Protein AF-0000000083565687 (afdb_homodimer)

Secondary structure (DSSP, 8-state):
---THHHHHHHHHHHHHHHHHHHT-HHHHHHHHHTTTS-B-HHHHHHHSSS-HHHHHHHHHHHHHTTSEEEEEEE-TTS-EEEEEEES-SEEEEEEETTEEEEEEE----/---THHHHHHHHHHHHHHHHHHHT-HHHHHHHHHTTTS-B-HHHHHHHSSS-HHHHHHHHHHHHHTTSEEEEEEE-TTS-EEEEEEES-SEEEEEEETTEEEEEEE----

Organism: NCBI:txid148449

Nearest PDB structures (foldseek):
  7p6f-assembly2_CCC-2  TM=8.694E-01  e=5.737E-04  Streptomyces griseus
  7p6f-assembly1_BBB  TM=8.677E-01  e=8.360E-04  Streptomyces griseus
  2p4w-assembly1_A  TM=7.314E-01  e=3.472E-04  Pyrococcus furiosus
  2oqg-assembly1_B  TM=8.979E-01  e=3.326E-03  Rhodococcus jostii RHA1
  3f6o-assembly1_A  TM=8.071E-01  e=4.275E-03  Rhodococcus jostii RHA1

Foldseek 3Di:
DPDCVVVVVVVQQVLQVLVVVLVVDPLSVQLLVVQAVHWDDLVRSCVRDPDDSVVSVVSVVSCVVSQQKDKDWDADPVRDIDIIMHGPADDWDWDQDPVGIGIDGDHPDD/DPDCVVVVVVVQQVLQVLVVVLVVDPLSVQLQVVQAVHWDDLVRSCVRDPDDSVVSVVSVVSCVVSQQKDKDWDADPVRDIDIIMHGPADDWDWDQDPVGIGIDGHHPPD

InterPro domains:
  IPR011991 ArsR-like helix-turn-helix domain [cd00090] (20-69)
  IPR036388 Winged helix-like DNA-binding domain superfamily [G3DSA:1.10.10.10] (11-95)
  IPR036390 Winged helix DNA-binding domain superfamily [SSF46785] (14-90)

Structure (mmCIF, N/CA/C/O backbone):
data_AF-0000000083565687-model_v1
#
loop_
_entity.id
_entity.type
_entity.pdbx_description
1 polymer 'Helix-turn-helix domain-containing protein'
#
loop_
_atom_site.group_PDB
_atom_site.id
_atom_site.type_symbol
_atom_site.label_atom_id
_atom_site.label_alt_id
_atom_site.label_comp_id
_atom_site.label_asym_id
_atom_site.label_entity_id
_atom_site.label_seq_id
_atom_site.pdbx_PDB_ins_code
_atom_site.Cartn_x
_atom_site.Cartn_y
_atom_site.Cartn_z
_atom_site.occupancy
_atom_site.B_iso_or_equiv
_atom_site.auth_seq_id
_atom_site.auth_comp_id
_atom_site.auth_asym_id
_atom_site.auth_atom_id
_atom_site.pdbx_PDB_model_num
ATOM 1 N N . MET A 1 1 ? 15.352 10.641 -33.594 1 31.44 1 MET A N 1
ATOM 2 C CA . MET A 1 1 ? 14.32 10.938 -32.625 1 31.44 1 MET A CA 1
ATOM 3 C C . MET A 1 1 ? 14.023 9.719 -31.75 1 31.44 1 MET A C 1
ATOM 5 O O . MET A 1 1 ? 13.047 9.008 -31.984 1 31.44 1 MET A O 1
ATOM 9 N N . SER A 1 2 ? 14.805 8.781 -31.422 1 44.94 2 SER A N 1
ATOM 10 C CA . SER A 1 2 ? 14.836 7.473 -30.781 1 44.94 2 SER A CA 1
ATOM 11 C C . SER A 1 2 ? 14.203 7.52 -29.391 1 44.94 2 SER A C 1
ATOM 13 O O . SER A 1 2 ? 14.789 8.062 -28.469 1 44.94 2 SER A O 1
ATOM 15 N N . THR A 1 3 ? 12.828 7.527 -29.031 1 43.22 3 THR A N 1
ATOM 16 C CA . THR A 1 3 ? 11.781 8.078 -28.188 1 43.22 3 THR A CA 1
ATOM 17 C C . THR A 1 3 ? 11.891 7.543 -26.766 1 43.22 3 THR A C 1
ATOM 19 O O . THR A 1 3 ? 12.273 6.387 -26.562 1 43.22 3 THR A O 1
ATOM 22 N N . GLN A 1 4 ? 11.492 8.391 -25.531 1 47.03 4 GLN A N 1
ATOM 23 C CA . GLN A 1 4 ? 11.234 8.648 -24.125 1 47.03 4 GLN A CA 1
ATOM 24 C C . GLN A 1 4 ? 10.281 7.605 -23.531 1 47.03 4 GLN A C 1
ATOM 26 O O . GLN A 1 4 ? 9.961 7.645 -22.344 1 47.03 4 GLN A O 1
ATOM 31 N N . ALA A 1 5 ? 9.695 6.688 -24.328 1 49.19 5 ALA A N 1
ATOM 32 C CA . ALA A 1 5 ? 8.688 5.742 -23.844 1 49.19 5 ALA A CA 1
ATOM 33 C C . ALA A 1 5 ? 9.281 4.781 -22.812 1 49.19 5 ALA A C 1
ATOM 35 O O . ALA A 1 5 ? 8.633 4.457 -21.812 1 49.19 5 ALA A O 1
ATOM 36 N N . SER A 1 6 ? 10.43 4.227 -23.172 1 51.59 6 SER A N 1
ATOM 37 C CA . SER A 1 6 ? 10.977 3.219 -22.266 1 51.59 6 SER A CA 1
ATOM 38 C C . SER A 1 6 ? 11.211 3.789 -20.875 1 51.59 6 SER A C 1
ATOM 40 O O . SER A 1 6 ? 11.039 3.088 -19.875 1 51.59 6 SER A O 1
ATOM 42 N N . ASN A 1 7 ? 11.648 5.105 -20.844 1 49.69 7 ASN A N 1
ATOM 43 C CA . ASN A 1 7 ? 11.938 5.77 -19.578 1 49.69 7 ASN A CA 1
ATOM 44 C C . ASN A 1 7 ? 10.656 6.02 -18.781 1 49.69 7 ASN A C 1
ATOM 46 O O . ASN A 1 7 ? 10.672 5.984 -17.547 1 49.69 7 ASN A O 1
ATOM 50 N N . THR A 1 8 ? 9.609 6.23 -19.547 1 53.75 8 THR A N 1
ATOM 51 C CA . THR A 1 8 ? 8.328 6.574 -18.922 1 53.75 8 THR A CA 1
ATOM 52 C C . THR A 1 8 ? 7.773 5.391 -18.141 1 53.75 8 THR A C 1
ATOM 54 O O . THR A 1 8 ? 7.289 5.559 -17.016 1 53.75 8 THR A O 1
ATOM 57 N N . ARG A 1 9 ? 7.961 4.215 -18.797 1 54.16 9 ARG A N 1
ATOM 58 C CA . ARG A 1 9 ? 7.414 3.053 -18.109 1 54.16 9 ARG A CA 1
ATOM 59 C C . ARG A 1 9 ? 8.203 2.752 -16.844 1 54.16 9 ARG A C 1
ATOM 61 O O . ARG A 1 9 ? 7.617 2.404 -15.805 1 54.16 9 ARG A O 1
ATOM 68 N N . SER A 1 10 ? 9.57 2.84 -17.062 1 62.94 10 SER A N 1
ATOM 69 C CA . SER A 1 10 ? 10.414 2.574 -15.906 1 62.94 10 SER A CA 1
ATOM 70 C C . SER A 1 10 ? 10.133 3.561 -14.781 1 62.94 10 SER A C 1
ATOM 72 O O . SER A 1 10 ? 10.078 3.174 -13.609 1 62.94 10 SER A O 1
ATOM 74 N N . GLU A 1 11 ? 9.969 4.84 -15.195 1 64.44 11 GLU A N 1
ATOM 75 C CA . GLU A 1 11 ? 9.672 5.879 -14.211 1 64.44 11 GLU A CA 1
ATOM 76 C C . GLU A 1 11 ? 8.32 5.641 -13.547 1 64.44 11 GLU A C 1
ATOM 78 O O . GLU A 1 11 ? 8.18 5.828 -12.336 1 64.44 11 GLU A O 1
ATOM 83 N N . LEU A 1 12 ? 7.438 5.242 -14.305 1 66.94 12 LEU A N 1
ATOM 84 C CA . LEU A 1 12 ? 6.105 4.973 -13.773 1 66.94 12 LEU A CA 1
ATOM 85 C C . LEU A 1 12 ? 6.137 3.826 -12.766 1 66.94 12 LEU A C 1
ATOM 87 O O . LEU A 1 12 ? 5.484 3.887 -11.727 1 66.94 12 LEU A O 1
ATOM 91 N N . THR A 1 13 ? 7.113 2.965 -13.172 1 75.44 13 THR A N 1
ATOM 92 C CA . THR A 1 13 ? 7.219 1.825 -12.266 1 75.44 13 THR A CA 1
ATOM 93 C C . THR A 1 13 ? 7.898 2.23 -10.961 1 75.44 13 THR A C 1
ATOM 95 O O . THR A 1 13 ? 7.473 1.815 -9.883 1 75.44 13 THR A O 1
ATOM 98 N N . ALA A 1 14 ? 8.875 3.15 -11.188 1 85.56 14 ALA A N 1
ATOM 99 C CA . ALA A 1 14 ? 9.57 3.604 -9.984 1 85.56 14 ALA A CA 1
ATOM 100 C C . ALA A 1 14 ? 8.648 4.422 -9.086 1 85.56 14 ALA A C 1
ATOM 102 O O . ALA A 1 14 ? 8.703 4.316 -7.863 1 85.56 14 ALA A O 1
ATOM 103 N N . GLU A 1 15 ? 7.855 5.176 -9.695 1 91.19 15 GLU A N 1
ATOM 104 C CA . GLU A 1 15 ? 6.918 6.008 -8.945 1 91.19 15 GLU A CA 1
ATOM 105 C C . GLU A 1 15 ? 5.871 5.156 -8.234 1 91.19 15 GLU A C 1
ATOM 107 O O . GLU A 1 15 ? 5.562 5.391 -7.066 1 91.19 15 GLU A O 1
ATOM 112 N N . SER A 1 16 ? 5.422 4.258 -8.938 1 96 16 SER A N 1
ATOM 113 C CA . SER A 1 16 ? 4.453 3.354 -8.328 1 96 16 SER A CA 1
ATOM 114 C C . SER A 1 16 ? 5.059 2.611 -7.141 1 96 16 SER A C 1
ATOM 116 O O . SER A 1 16 ? 4.422 2.477 -6.094 1 96 16 SER A O 1
ATOM 118 N N . THR A 1 17 ? 6.293 2.234 -7.348 1 95.38 17 THR A N 1
ATOM 119 C CA . THR A 1 17 ? 6.98 1.516 -6.281 1 95.38 17 THR A CA 1
ATOM 120 C C . THR A 1 17 ? 7.133 2.398 -5.047 1 95.38 17 THR A C 1
ATOM 122 O O . THR A 1 17 ? 6.855 1.961 -3.926 1 95.38 17 THR A O 1
ATOM 125 N N . ALA A 1 18 ? 7.539 3.6 -5.215 1 96.19 18 ALA A N 1
ATOM 126 C CA . ALA A 1 18 ? 7.703 4.527 -4.102 1 96.19 18 ALA A CA 1
ATOM 127 C C . ALA A 1 18 ? 6.379 4.758 -3.379 1 96.19 18 ALA A C 1
ATOM 129 O O . ALA A 1 18 ? 6.34 4.828 -2.148 1 96.19 18 ALA A O 1
ATOM 130 N N . GLN A 1 19 ? 5.332 4.895 -4.082 1 97.31 19 GLN A N 1
ATOM 131 C CA . GLN A 1 19 ? 4.004 5.113 -3.514 1 97.31 19 GLN A CA 1
ATOM 132 C C . GLN A 1 19 ? 3.541 3.896 -2.721 1 97.31 19 GLN A C 1
ATOM 134 O O . GLN A 1 19 ? 2.99 4.035 -1.626 1 97.31 19 GLN A O 1
ATOM 139 N N . LEU A 1 20 ? 3.805 2.77 -3.264 1 97.75 20 LEU A N 1
ATOM 140 C CA . LEU A 1 20 ? 3.416 1.552 -2.561 1 97.75 20 LEU A CA 1
ATOM 141 C C . LEU A 1 20 ? 4.262 1.356 -1.308 1 97.75 20 LEU A C 1
ATOM 143 O O . LEU A 1 20 ? 3.758 0.901 -0.278 1 97.75 20 LEU A O 1
ATOM 147 N N . ASP A 1 21 ? 5.512 1.697 -1.372 1 96.94 21 ASP A N 1
ATOM 148 C CA . ASP A 1 21 ? 6.387 1.625 -0.208 1 96.94 21 ASP A CA 1
ATOM 149 C C . ASP A 1 21 ? 5.84 2.465 0.945 1 96.94 21 ASP A C 1
ATOM 151 O O . ASP A 1 21 ? 5.773 1.996 2.084 1 96.94 21 ASP A O 1
ATOM 155 N N . VAL A 1 22 ? 5.457 3.633 0.635 1 96.62 22 VAL A N 1
ATOM 156 C CA . VAL A 1 22 ? 5.012 4.535 1.688 1 96.62 22 VAL A CA 1
ATOM 157 C C . VAL A 1 22 ? 3.662 4.07 2.232 1 96.62 22 VAL A C 1
ATOM 159 O O . VAL A 1 22 ? 3.383 4.215 3.426 1 96.62 22 VAL A O 1
ATOM 162 N N . LEU A 1 23 ? 2.824 3.49 1.399 1 96.62 23 LEU A N 1
ATOM 163 C CA . LEU A 1 23 ? 1.533 2.986 1.856 1 96.62 23 LEU A CA 1
ATOM 164 C C . LEU A 1 23 ? 1.715 1.818 2.818 1 96.62 23 LEU A C 1
ATOM 166 O O . LEU A 1 23 ? 0.841 1.548 3.646 1 96.62 23 LEU A O 1
ATOM 170 N N . GLY A 1 24 ? 2.814 1.181 2.686 1 97.75 24 GLY A N 1
ATOM 171 C CA . GLY A 1 24 ? 3.104 0.067 3.574 1 97.75 24 GLY A CA 1
ATOM 172 C C . GLY A 1 24 ? 3.711 0.5 4.895 1 97.75 24 GLY A C 1
ATOM 173 O O . GLY A 1 24 ? 3.895 -0.319 5.797 1 97.75 24 GLY A O 1
ATOM 174 N N . ASP A 1 25 ? 4.004 1.706 5.062 1 97.44 25 ASP A N 1
ATOM 175 C CA . ASP A 1 25 ? 4.656 2.26 6.242 1 97.44 25 ASP A CA 1
ATOM 176 C C . ASP A 1 25 ? 3.639 2.889 7.191 1 97.44 25 ASP A C 1
ATOM 178 O O . ASP A 1 25 ? 2.926 3.822 6.816 1 9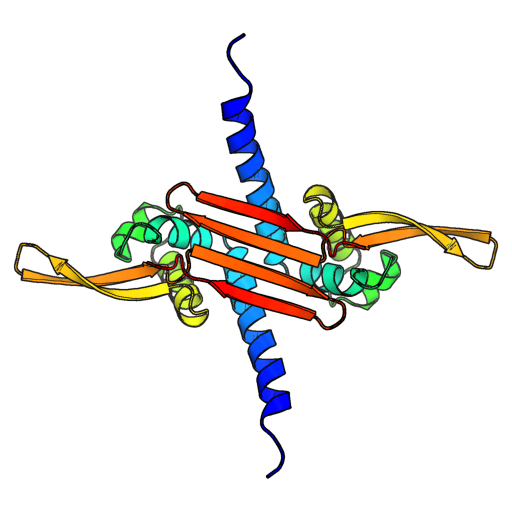7.44 25 ASP A O 1
ATOM 182 N N . GLU A 1 26 ? 3.615 2.426 8.422 1 96.5 26 GLU A N 1
ATOM 183 C CA . GLU A 1 26 ? 2.613 2.875 9.383 1 96.5 26 GLU A CA 1
ATOM 184 C C . GLU A 1 26 ? 2.766 4.363 9.688 1 96.5 26 GLU A C 1
ATOM 186 O O . GLU A 1 26 ? 1.773 5.086 9.781 1 96.5 26 GLU A O 1
ATOM 191 N N . CYS A 1 27 ? 3.914 4.789 9.898 1 97.81 27 CYS A N 1
ATOM 192 C CA . CYS A 1 27 ? 4.152 6.203 10.164 1 97.81 27 CYS A CA 1
ATOM 193 C C . CYS A 1 27 ? 3.668 7.066 9.008 1 97.81 27 CYS A C 1
ATOM 195 O O . CYS A 1 27 ? 2.988 8.07 9.219 1 97.81 27 CYS A O 1
ATOM 197 N N . ALA A 1 28 ? 4.02 6.68 7.816 1 98.06 28 ALA A N 1
ATOM 198 C CA . ALA A 1 28 ? 3.586 7.418 6.633 1 98.06 28 ALA A CA 1
ATOM 199 C C . ALA A 1 28 ? 2.062 7.461 6.539 1 98.06 28 ALA A C 1
ATOM 201 O O . ALA A 1 28 ? 1.483 8.5 6.219 1 98.06 28 ALA A O 1
ATOM 202 N N . ARG A 1 29 ? 1.456 6.367 6.809 1 97.62 29 ARG A N 1
ATOM 203 C CA . ARG A 1 29 ? -0.002 6.324 6.777 1 97.62 29 ARG A CA 1
ATOM 204 C C . ARG A 1 29 ? -0.603 7.281 7.801 1 97.62 29 ARG A C 1
ATOM 206 O O . ARG A 1 29 ? -1.584 7.969 7.516 1 97.62 29 ARG A O 1
ATOM 213 N N . THR A 1 30 ? -0.077 7.289 8.922 1 97.88 30 THR A N 1
ATOM 214 C CA . THR A 1 30 ? -0.551 8.18 9.969 1 97.88 30 THR A CA 1
ATOM 215 C C . THR A 1 30 ? -0.422 9.641 9.539 1 97.88 30 THR A C 1
ATOM 217 O O . THR A 1 30 ? -1.332 10.445 9.758 1 97.88 30 THR A O 1
ATOM 220 N N . ILE A 1 31 ? 0.681 9.906 8.961 1 98.44 31 ILE A N 1
ATOM 221 C CA . ILE A 1 31 ? 0.928 11.266 8.477 1 98.44 31 ILE A CA 1
ATOM 222 C C . ILE A 1 31 ? -0.1 11.633 7.41 1 98.44 31 ILE A C 1
ATOM 224 O O . ILE A 1 31 ? -0.662 12.727 7.43 1 98.44 31 ILE A O 1
ATOM 228 N N . LEU A 1 32 ? -0.343 10.766 6.5 1 97.94 32 LEU A N 1
ATOM 229 C CA . LEU A 1 32 ? -1.313 11.008 5.441 1 97.94 32 LEU A CA 1
ATOM 230 C C . LEU A 1 32 ? -2.691 11.305 6.023 1 97.94 32 LEU A C 1
ATOM 232 O O . LEU A 1 32 ? -3.357 12.258 5.605 1 97.94 32 LEU A O 1
ATOM 236 N N . VAL A 1 33 ? -3.084 10.531 6.934 1 97.88 33 VAL A N 1
ATOM 237 C CA . VAL A 1 33 ? -4.383 10.727 7.566 1 97.88 33 VAL A CA 1
ATOM 238 C C . VAL A 1 33 ? -4.418 12.078 8.266 1 97.88 33 VAL A C 1
ATOM 240 O O . VAL A 1 33 ? -5.363 12.852 8.094 1 97.88 33 VAL A O 1
ATOM 243 N N . ALA A 1 34 ? -3.387 12.367 9.016 1 98.06 34 ALA A N 1
ATOM 244 C CA . ALA A 1 34 ? -3.32 13.602 9.797 1 98.06 34 ALA A CA 1
ATOM 245 C C . ALA A 1 34 ? -3.381 14.828 8.883 1 98.06 34 ALA A C 1
ATOM 247 O O . ALA A 1 34 ? -3.932 15.867 9.266 1 98.06 34 ALA A O 1
ATOM 248 N N . THR A 1 35 ? -2.867 14.688 7.73 1 97.69 35 THR A N 1
ATOM 249 C CA . THR A 1 35 ? -2.75 15.844 6.848 1 97.69 35 THR A CA 1
ATOM 250 C C . THR A 1 35 ? -3.904 15.883 5.848 1 97.69 35 THR A C 1
ATOM 252 O O . THR A 1 35 ? -3.945 16.75 4.969 1 97.69 35 THR A O 1
ATOM 255 N N . SER A 1 36 ? -4.785 14.977 5.906 1 96.56 36 SER A N 1
ATOM 256 C CA . SER A 1 36 ? -5.91 14.906 4.977 1 96.56 36 SER A CA 1
ATOM 257 C C . SER A 1 36 ? -6.941 15.992 5.277 1 96.56 36 SER A C 1
ATOM 259 O O . SER A 1 36 ? -7.746 16.344 4.414 1 96.56 36 SER A O 1
ATOM 261 N N . ASP A 1 37 ? -6.957 16.5 6.449 1 94.88 37 ASP A N 1
ATOM 262 C CA . ASP A 1 37 ? -7.93 17.516 6.824 1 94.88 37 ASP A CA 1
ATOM 263 C C . ASP A 1 37 ? -7.266 18.875 6.973 1 94.88 37 ASP A C 1
ATOM 265 O O . ASP A 1 37 ? -7.758 19.75 7.703 1 94.88 37 ASP A O 1
ATOM 269 N N . GLY A 1 38 ? -6.094 19 6.402 1 94.94 38 GLY A N 1
ATOM 270 C CA . GLY A 1 38 ? -5.414 20.281 6.414 1 94.94 38 GLY A CA 1
ATOM 271 C C . GLY A 1 38 ? -3.934 20.172 6.715 1 94.94 38 GLY A C 1
ATOM 272 O O . GLY A 1 38 ? -3.449 19.109 7.105 1 94.94 38 GLY A O 1
ATOM 273 N N . PRO A 1 39 ? -3.268 21.312 6.621 1 97 39 PRO A N 1
ATOM 274 C CA . PRO A 1 39 ? -1.815 21.328 6.812 1 97 39 PRO A CA 1
ATOM 275 C C . PRO A 1 39 ? -1.406 21.094 8.266 1 97 39 PRO A C 1
ATOM 277 O O . PRO A 1 39 ? -2.078 21.562 9.18 1 97 39 PRO A O 1
ATOM 280 N N . LYS A 1 40 ? -0.329 20.312 8.469 1 97.62 40 LYS A N 1
ATOM 281 C CA . LYS A 1 40 ? 0.282 20.062 9.773 1 97.62 40 LYS A CA 1
ATOM 282 C C . LYS A 1 40 ? 1.795 20.25 9.719 1 97.62 40 LYS A C 1
ATOM 284 O O . LYS A 1 40 ? 2.432 19.906 8.719 1 97.62 40 LYS A O 1
ATOM 289 N N . THR A 1 41 ? 2.309 20.812 10.836 1 97.25 41 THR A N 1
ATOM 290 C CA . THR A 1 41 ? 3.758 20.953 10.938 1 97.25 41 THR A CA 1
ATOM 291 C C . THR A 1 41 ? 4.406 19.625 11.305 1 97.25 41 THR A C 1
ATOM 293 O O . THR A 1 41 ? 3.729 18.703 11.781 1 97.25 41 THR A O 1
ATOM 296 N N . ALA A 1 42 ? 5.785 19.578 11.07 1 97.88 42 ALA A N 1
ATOM 297 C CA . ALA A 1 42 ? 6.52 18.375 11.469 1 97.88 42 ALA A CA 1
ATOM 298 C C . ALA A 1 42 ? 6.367 18.125 12.969 1 97.88 42 ALA A C 1
ATOM 300 O O . ALA A 1 42 ? 6.242 16.969 13.398 1 97.88 42 ALA A O 1
ATOM 301 N N . LYS A 1 43 ? 6.332 19.172 13.711 1 96.62 43 LYS A N 1
ATOM 302 C CA . LYS A 1 43 ? 6.176 19.047 15.156 1 96.62 43 LYS A CA 1
ATOM 303 C C . LYS A 1 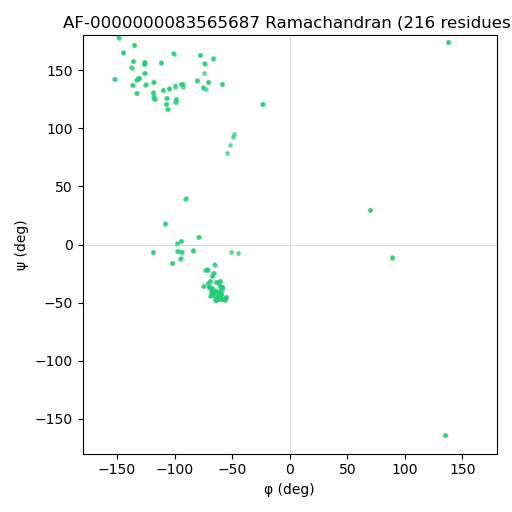43 ? 4.82 18.438 15.516 1 96.62 43 LYS A C 1
ATOM 305 O O . LYS A 1 43 ? 4.738 17.547 16.359 1 96.62 43 LYS A O 1
ATOM 310 N N . GLU A 1 44 ? 3.814 18.953 14.93 1 97.06 44 GLU A N 1
ATOM 311 C CA . GLU A 1 44 ? 2.473 18.406 15.148 1 97.06 44 GLU A CA 1
ATOM 312 C C . GLU A 1 44 ? 2.389 16.953 14.719 1 97.06 44 GLU A C 1
ATOM 314 O O . GLU A 1 44 ? 1.755 16.141 15.398 1 97.06 44 GLU A O 1
ATOM 319 N N . LEU A 1 45 ? 2.982 16.609 13.617 1 98.31 45 LEU A N 1
ATOM 320 C CA . LEU A 1 45 ? 2.963 15.242 13.102 1 98.31 45 LEU A CA 1
ATOM 321 C C . LEU A 1 45 ? 3.734 14.305 14.023 1 98.31 45 LEU A C 1
ATOM 323 O O . LEU A 1 45 ? 3.328 13.156 14.234 1 98.31 45 LEU A O 1
ATOM 327 N N . THR A 1 46 ? 4.828 14.766 14.578 1 98.12 46 THR A N 1
ATOM 328 C CA . THR A 1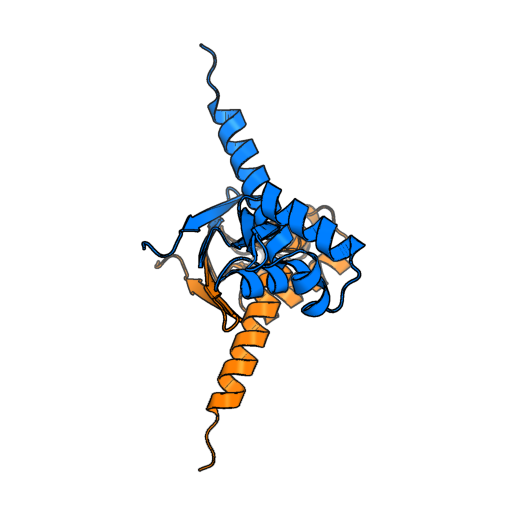 46 ? 5.609 13.961 15.516 1 98.12 46 THR A CA 1
ATOM 329 C C . THR A 1 46 ? 4.77 13.578 16.734 1 98.12 46 THR A C 1
ATOM 331 O O . THR A 1 46 ? 4.844 12.445 17.219 1 98.12 46 THR A O 1
ATOM 334 N N . LYS A 1 47 ? 3.916 14.43 17.188 1 96.94 47 LYS A N 1
ATOM 335 C CA . LYS A 1 47 ? 3.057 14.188 18.328 1 96.94 47 LYS A CA 1
ATOM 336 C C . LYS A 1 47 ? 1.973 13.172 18.016 1 96.94 47 LYS A C 1
ATOM 338 O O . LYS A 1 47 ? 1.418 12.531 18.906 1 96.94 47 LYS A O 1
ATOM 343 N N . ARG A 1 48 ? 1.678 13.008 16.75 1 95.62 48 ARG A N 1
ATOM 344 C CA . ARG A 1 48 ? 0.577 12.148 16.328 1 95.62 48 ARG A CA 1
ATOM 345 C C . ARG A 1 48 ? 1.073 10.742 15.992 1 95.62 48 ARG A C 1
ATOM 347 O O . ARG A 1 48 ? 0.274 9.844 15.727 1 95.62 48 ARG A O 1
ATOM 354 N N . THR A 1 49 ? 2.334 10.57 15.898 1 94.31 49 THR A N 1
ATOM 355 C CA . THR A 1 49 ? 2.916 9.273 15.555 1 94.31 49 THR A CA 1
ATOM 356 C C . THR A 1 49 ? 3.672 8.695 16.75 1 94.31 49 THR A C 1
ATOM 358 O O . THR A 1 49 ? 3.957 9.398 17.719 1 94.31 49 THR A O 1
ATOM 361 N N . ASP A 1 50 ? 3.848 7.414 16.766 1 92.31 50 ASP A N 1
ATOM 362 C CA . ASP A 1 50 ? 4.703 6.754 17.75 1 92.31 50 ASP A CA 1
ATOM 363 C C . ASP A 1 50 ? 6.137 6.637 17.234 1 92.31 50 ASP A C 1
ATOM 365 O O . ASP A 1 50 ? 6.797 5.617 17.453 1 92.31 50 ASP A O 1
ATOM 369 N N . SER A 1 51 ? 6.617 7.621 16.578 1 95.94 51 SER A N 1
ATOM 370 C CA . SER A 1 51 ? 7.938 7.613 15.945 1 95.94 51 SER A CA 1
ATOM 371 C C . SER A 1 51 ? 8.766 8.812 16.406 1 95.94 51 SER A C 1
ATOM 373 O O . SER A 1 51 ? 8.227 9.805 16.875 1 95.94 51 SER A O 1
ATOM 375 N N . SER A 1 52 ? 10.047 8.711 16.312 1 97.38 52 SER A N 1
ATOM 376 C CA . SER A 1 52 ? 10.945 9.836 16.594 1 97.38 52 SER A CA 1
ATOM 377 C C . SER A 1 52 ? 10.766 10.945 15.562 1 97.38 52 SER A C 1
ATOM 379 O O . SER A 1 52 ? 10.281 10.711 14.461 1 97.38 52 SER A O 1
ATOM 381 N N . SER A 1 53 ? 11.219 12.117 15.953 1 97.62 53 SER A N 1
ATOM 382 C CA . SER A 1 53 ? 11.203 13.234 15.016 1 97.62 53 SER A CA 1
ATOM 383 C C . SER A 1 53 ? 12.023 12.93 13.773 1 97.62 53 SER A C 1
ATOM 385 O O . SER A 1 53 ? 11.648 13.305 12.664 1 97.62 53 SER A O 1
ATOM 387 N N . ALA A 1 54 ? 13.078 12.281 13.945 1 98.12 54 ALA A N 1
ATOM 388 C CA . ALA A 1 54 ? 13.914 11.906 12.812 1 98.12 54 ALA A CA 1
ATOM 389 C C . ALA A 1 54 ? 13.148 11 11.852 1 98.12 54 ALA A C 1
ATOM 391 O O . ALA A 1 54 ? 13.219 11.172 10.633 1 98.12 54 ALA A O 1
ATOM 392 N N . THR A 1 55 ? 12.469 10.016 12.367 1 97.88 55 THR A N 1
ATOM 393 C CA . THR A 1 55 ? 11.672 9.102 11.555 1 97.88 55 THR A CA 1
ATOM 394 C C . THR A 1 55 ? 10.562 9.852 10.828 1 97.88 55 THR A C 1
ATOM 396 O O . THR A 1 55 ? 10.344 9.633 9.633 1 97.88 55 THR A O 1
ATOM 399 N N . VAL A 1 56 ? 9.93 10.711 11.562 1 98.44 56 VAL A N 1
ATOM 400 C CA . VAL A 1 56 ? 8.844 11.492 10.984 1 98.44 56 VAL A CA 1
ATOM 401 C C . VAL A 1 56 ? 9.375 12.336 9.828 1 98.44 56 VAL A C 1
ATOM 403 O O . VAL A 1 56 ? 8.766 12.383 8.758 1 98.44 56 VAL A O 1
ATOM 406 N N . TYR A 1 57 ? 10.461 12.953 9.984 1 98.31 57 TYR A N 1
ATOM 407 C CA . TYR A 1 57 ? 11.031 13.766 8.914 1 98.31 57 TYR A CA 1
ATOM 408 C C . TYR A 1 57 ? 11.367 12.906 7.703 1 98.31 57 TYR A C 1
ATOM 410 O O . TYR A 1 57 ? 11.102 13.297 6.566 1 98.31 57 TYR A O 1
ATOM 418 N N . ARG A 1 58 ? 11.945 11.797 7.953 1 98.44 58 ARG A N 1
ATOM 419 C CA . ARG A 1 58 ? 12.273 10.891 6.859 1 98.44 58 ARG A CA 1
ATOM 420 C C . ARG A 1 58 ? 11.016 10.461 6.105 1 98.44 58 ARG A C 1
ATOM 422 O O . ARG A 1 58 ? 11.016 10.406 4.875 1 98.44 58 ARG A O 1
ATOM 429 N N . ARG A 1 59 ? 9.945 10.148 6.809 1 98.44 59 ARG A N 1
ATOM 430 C CA . ARG A 1 59 ? 8.719 9.719 6.148 1 98.44 59 ARG A CA 1
ATOM 431 C C . ARG A 1 59 ? 8.055 10.883 5.41 1 98.44 59 ARG A C 1
ATOM 433 O O . ARG A 1 59 ? 7.453 10.688 4.352 1 98.44 59 ARG A O 1
ATOM 440 N N . ILE A 1 60 ? 8.141 12.062 6.012 1 98.56 60 ILE A N 1
ATOM 441 C CA . ILE A 1 60 ? 7.66 13.25 5.309 1 98.56 60 ILE A CA 1
ATOM 442 C C . ILE A 1 60 ? 8.375 13.375 3.965 1 98.56 60 ILE A C 1
ATOM 444 O O . ILE A 1 60 ? 7.73 13.578 2.932 1 98.56 60 ILE A O 1
ATOM 448 N N . ASN A 1 61 ? 9.641 13.227 3.996 1 98.44 61 ASN A N 1
ATOM 449 C CA . ASN A 1 61 ? 10.406 13.336 2.762 1 98.44 61 ASN A CA 1
ATOM 450 C C . ASN A 1 61 ? 10 12.266 1.754 1 98.44 61 ASN A C 1
ATOM 452 O O . ASN A 1 61 ? 9.875 12.539 0.56 1 98.44 61 ASN A O 1
ATOM 456 N N . ASN A 1 62 ? 9.875 11.047 2.172 1 98.12 62 ASN A N 1
ATOM 457 C CA . ASN A 1 62 ? 9.414 9.984 1.284 1 98.12 62 ASN A CA 1
ATOM 458 C C . ASN A 1 62 ? 8.07 10.32 0.652 1 98.12 62 ASN A C 1
ATOM 460 O O . ASN A 1 62 ? 7.855 10.07 -0.536 1 98.12 62 ASN A O 1
ATOM 464 N N . LEU A 1 63 ? 7.164 10.812 1.468 1 98.19 63 LEU A N 1
ATOM 465 C CA . LEU A 1 63 ? 5.828 11.172 1.013 1 98.19 63 LEU A CA 1
ATOM 466 C C . LEU A 1 63 ? 5.883 12.32 0.013 1 98.19 63 LEU A C 1
ATOM 468 O O . LEU A 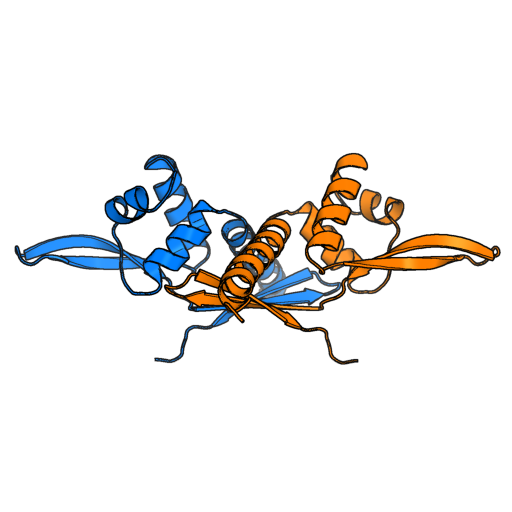1 63 ? 5.125 12.344 -0.958 1 98.19 63 LEU A O 1
ATOM 472 N N . LEU A 1 64 ? 6.719 13.281 0.262 1 97.81 64 LEU A N 1
ATOM 473 C CA . LEU A 1 64 ? 6.914 14.391 -0.673 1 97.81 64 LEU A CA 1
ATOM 474 C C . LEU A 1 64 ? 7.441 13.883 -2.012 1 97.81 64 LEU A C 1
ATOM 476 O O . LEU A 1 64 ? 6.914 14.242 -3.066 1 97.81 64 LEU A O 1
ATOM 480 N N . GLU A 1 65 ? 8.391 13 -1.973 1 96.12 65 GLU A N 1
ATOM 481 C CA . GLU A 1 65 ? 9.023 12.453 -3.17 1 96.12 65 GLU A CA 1
ATOM 482 C C . GLU A 1 65 ? 8.047 11.594 -3.969 1 96.12 65 GLU A C 1
ATOM 484 O O . GLU A 1 65 ? 8.188 11.453 -5.184 1 96.12 65 GLU A O 1
ATOM 489 N N . SER A 1 66 ? 7.102 11.039 -3.307 1 96.06 66 SER A N 1
ATOM 490 C CA . SER A 1 66 ? 6.125 10.18 -3.965 1 96.06 66 SER A CA 1
ATOM 491 C C . SER A 1 66 ? 4.871 10.953 -4.352 1 96.06 66 SER A C 1
ATOM 493 O O . SER A 1 66 ? 3.854 10.367 -4.715 1 96.06 66 SER A O 1
ATOM 495 N N . ASP A 1 67 ? 4.836 12.266 -4.125 1 95.31 67 ASP A N 1
ATOM 496 C CA . ASP A 1 67 ? 3.775 13.188 -4.52 1 95.31 67 ASP A CA 1
ATOM 497 C C . ASP A 1 67 ? 2.504 12.938 -3.709 1 95.31 67 ASP A C 1
ATOM 499 O O . ASP A 1 67 ? 1.395 13.094 -4.223 1 95.31 67 ASP A O 1
ATOM 503 N N . LEU A 1 68 ? 2.648 12.508 -2.58 1 97.06 68 LEU A N 1
ATOM 504 C CA . LEU A 1 68 ? 1.499 12.25 -1.718 1 97.06 68 LEU A CA 1
ATOM 505 C C . LEU A 1 68 ? 1.332 13.367 -0.688 1 97.06 68 LEU A C 1
ATOM 507 O O . LEU A 1 68 ? 0.291 13.461 -0.035 1 97.06 68 LEU A O 1
ATOM 511 N N . LEU A 1 69 ? 2.34 14.125 -0.524 1 97.62 69 LEU A N 1
ATOM 512 C CA . LEU A 1 69 ? 2.34 15.32 0.312 1 97.62 69 LEU A CA 1
ATOM 513 C C . LEU A 1 69 ? 2.824 16.531 -0.476 1 97.62 69 LEU A C 1
ATOM 515 O O . LEU A 1 69 ? 3.572 16.391 -1.446 1 97.62 69 LEU A O 1
ATOM 519 N N . ALA A 1 70 ? 2.412 17.641 -0.022 1 98 70 ALA A N 1
ATOM 520 C CA . ALA A 1 70 ? 2.953 18.922 -0.483 1 98 70 ALA A CA 1
ATOM 521 C C . ALA A 1 70 ? 3.318 19.812 0.695 1 98 70 ALA A C 1
ATOM 523 O O . ALA A 1 70 ? 2.635 19.812 1.722 1 98 70 ALA A O 1
ATOM 524 N N . GLU A 1 71 ? 4.406 20.531 0.504 1 97.88 71 GLU A N 1
ATOM 525 C CA . GLU A 1 71 ? 4.816 21.531 1.481 1 97.88 71 GLU A CA 1
ATOM 526 C C . GLU A 1 71 ? 4.031 22.828 1.305 1 97.88 71 GLU A C 1
ATOM 528 O O . GLU A 1 71 ? 3.756 23.25 0.177 1 97.88 71 GLU A O 1
ATOM 533 N N . CYS A 1 72 ? 3.676 23.453 2.418 1 96.94 72 CYS A N 1
ATOM 534 C CA . CYS A 1 72 ? 3.02 24.766 2.369 1 96.94 72 CYS A CA 1
ATOM 535 C C . CYS A 1 72 ? 3.453 25.641 3.541 1 96.94 72 CYS A C 1
ATOM 537 O O . CYS A 1 72 ? 4.137 25.156 4.453 1 96.94 72 CYS A O 1
ATOM 539 N N . VAL A 1 73 ? 3.15 26.906 3.422 1 95.94 73 VAL A N 1
ATOM 540 C CA . VAL A 1 73 ? 3.449 27.859 4.484 1 95.94 73 VAL A CA 1
ATOM 541 C C . VAL A 1 73 ? 2.195 28.109 5.32 1 95.94 73 VAL A C 1
ATOM 543 O O . VAL A 1 73 ? 1.124 28.391 4.773 1 95.94 73 VAL A O 1
ATOM 546 N N . ARG A 1 74 ? 2.346 27.922 6.48 1 93.81 74 ARG A N 1
ATOM 547 C CA . ARG A 1 74 ? 1.255 28.219 7.402 1 93.81 74 ARG A CA 1
ATOM 548 C C . ARG A 1 74 ? 1.556 29.469 8.219 1 93.81 74 ARG A C 1
ATOM 550 O O . ARG A 1 74 ? 2.594 29.547 8.883 1 93.81 74 ARG A O 1
ATOM 557 N N . PHE A 1 75 ? 0.613 30.406 8.164 1 91.25 75 PHE A N 1
ATOM 558 C CA . PHE A 1 75 ? 0.775 31.672 8.883 1 91.25 75 PHE A CA 1
ATOM 559 C C . PHE A 1 75 ? 0.111 31.594 10.25 1 91.25 75 PHE A C 1
ATOM 561 O O . PHE A 1 75 ? -0.98 31.031 10.391 1 91.25 75 PHE A O 1
ATOM 568 N N . GLU A 1 76 ? 0.85 32.156 11.195 1 87.38 76 GLU A N 1
ATOM 569 C CA . GLU A 1 76 ? 0.334 32.188 12.555 1 87.38 76 GLU A CA 1
ATOM 570 C C . GLU A 1 76 ? -0.232 33.562 12.883 1 87.38 76 GLU A C 1
ATOM 572 O O . GLU A 1 76 ? -0.012 34.531 12.141 1 87.38 76 GLU A O 1
ATOM 577 N N . ASP A 1 77 ? -1.007 33.594 13.969 1 88.75 77 ASP A N 1
ATOM 578 C CA . ASP A 1 77 ? -1.66 34.844 14.383 1 88.75 77 ASP A CA 1
ATOM 579 C C . ASP A 1 77 ? -0.631 35.906 14.727 1 88.75 77 ASP A C 1
ATOM 581 O O . ASP A 1 77 ? -0.9 37.094 14.578 1 88.75 77 ASP A O 1
ATOM 585 N N . ASP A 1 78 ? 0.426 35.531 15.211 1 91.75 78 ASP A N 1
ATOM 586 C CA . ASP A 1 78 ? 1.446 36.469 15.625 1 91.75 78 ASP A CA 1
ATOM 587 C C . ASP A 1 78 ? 2.248 36.969 14.422 1 91.75 78 ASP A C 1
ATOM 589 O O . ASP A 1 78 ? 3.211 37.719 14.586 1 91.75 78 ASP A O 1
ATOM 593 N N . GLY A 1 79 ? 1.848 36.625 13.266 1 91.19 79 GLY A N 1
ATOM 594 C CA . GLY A 1 79 ? 2.504 37.062 12.039 1 91.19 79 GLY A CA 1
ATOM 595 C C . GLY A 1 79 ? 3.627 36.125 11.609 1 91.19 79 GLY A C 1
ATOM 596 O O . GLY A 1 79 ? 4.188 36.312 10.523 1 91.19 79 GLY A O 1
ATOM 597 N N . SER A 1 80 ? 3.979 35.219 12.492 1 93.44 80 SER A N 1
ATOM 598 C CA . SER A 1 80 ? 5.027 34.281 12.109 1 93.44 80 SER A CA 1
ATOM 599 C C . SER A 1 80 ? 4.496 33.25 11.133 1 93.44 80 SER A C 1
ATOM 601 O O . SER A 1 80 ? 3.301 33.219 10.844 1 93.44 80 SER A O 1
ATOM 603 N N . HIS A 1 81 ? 5.477 32.719 10.383 1 95.44 81 HIS A N 1
ATOM 604 C CA . HIS A 1 81 ? 5.102 31.641 9.484 1 95.44 81 HIS A CA 1
ATOM 605 C C . HIS A 1 81 ? 5.977 30.422 9.711 1 95.44 81 HIS A C 1
ATOM 607 O O . HIS A 1 81 ? 7.09 30.531 10.227 1 95.44 81 HIS A O 1
ATOM 613 N N . THR A 1 82 ? 5.367 29.266 9.5 1 95.38 82 THR A N 1
ATOM 614 C CA . THR A 1 82 ? 6.109 28.016 9.609 1 95.38 82 THR A CA 1
ATOM 615 C C . THR A 1 82 ? 5.77 27.078 8.453 1 95.38 82 THR A C 1
ATOM 617 O O . THR A 1 82 ? 4.77 27.281 7.758 1 95.38 82 THR A O 1
ATOM 620 N N . THR A 1 83 ? 6.68 26.172 8.227 1 97.38 83 THR A N 1
ATOM 621 C CA . THR A 1 83 ? 6.445 25.156 7.203 1 97.38 83 THR A CA 1
ATOM 622 C C . THR A 1 83 ? 5.461 24.109 7.699 1 97.38 83 THR A C 1
ATOM 624 O O . THR A 1 83 ? 5.543 23.656 8.852 1 97.38 83 THR A O 1
ATOM 627 N N . ALA A 1 84 ? 4.535 23.797 6.789 1 98.31 84 ALA A N 1
ATOM 628 C CA . ALA A 1 84 ? 3.576 22.734 7.07 1 98.31 84 ALA A CA 1
ATOM 629 C C . ALA A 1 84 ? 3.402 21.812 5.863 1 98.31 84 ALA A C 1
ATOM 631 O O . ALA A 1 84 ? 3.967 22.062 4.797 1 98.31 84 ALA A O 1
ATOM 632 N N . TYR A 1 85 ? 2.664 20.688 6.086 1 98.5 85 TYR A N 1
ATOM 633 C CA . TYR A 1 85 ? 2.484 19.688 5.047 1 98.5 85 TYR A CA 1
ATOM 634 C C . TYR A 1 85 ? 1.021 19.281 4.926 1 98.5 85 TYR A C 1
ATOM 636 O O . TYR A 1 85 ? 0.317 19.156 5.93 1 98.5 85 TYR A O 1
ATOM 644 N N . GLU A 1 86 ? 0.631 19.062 3.66 1 98 86 GLU A N 1
ATOM 645 C CA . GLU A 1 86 ? -0.748 18.672 3.393 1 98 86 GLU A CA 1
ATOM 646 C C . GLU A 1 86 ? -0.808 17.547 2.354 1 98 86 GLU A C 1
ATOM 648 O O . GLU A 1 86 ? -0.076 17.578 1.363 1 98 86 GLU A O 1
ATOM 653 N N . ALA A 1 87 ? -1.723 16.547 2.664 1 97.56 87 ALA A N 1
ATOM 654 C CA . ALA A 1 87 ? -1.918 15.461 1.7 1 97.56 87 ALA A CA 1
ATOM 655 C C . ALA A 1 87 ? -2.383 16 0.353 1 97.56 87 ALA A C 1
ATOM 657 O O . ALA A 1 87 ? -3.24 16.891 0.297 1 97.56 87 ALA A O 1
ATOM 658 N N . THR A 1 88 ? -1.835 15.469 -0.72 1 96 88 THR A N 1
ATOM 659 C CA . THR A 1 88 ? -2.176 15.93 -2.061 1 96 88 THR A CA 1
ATOM 660 C C . THR A 1 88 ? -3.232 15.031 -2.691 1 96 88 THR A C 1
ATOM 662 O O . THR A 1 88 ? -3.742 15.32 -3.775 1 96 88 THR A O 1
ATOM 665 N N . VAL A 1 89 ? -3.578 13.984 -2.053 1 95.75 89 VAL A N 1
ATOM 666 C CA . VAL A 1 89 ? -4.504 13 -2.605 1 95.75 89 VAL A CA 1
ATOM 667 C C . VAL A 1 89 ? -5.492 12.562 -1.529 1 95.75 89 VAL A C 1
ATOM 669 O O . VAL A 1 89 ? -5.188 12.617 -0.336 1 95.75 89 VAL A O 1
ATOM 672 N N . ASP A 1 90 ? -6.613 12.188 -2.012 1 96.44 90 ASP A N 1
ATOM 673 C CA . ASP A 1 90 ? -7.562 11.562 -1.09 1 96.44 90 ASP A CA 1
ATOM 674 C C . ASP A 1 90 ? -7.887 10.133 -1.52 1 96.44 90 ASP A C 1
ATOM 676 O O . ASP A 1 90 ? -8.547 9.398 -0.786 1 96.44 90 ASP A O 1
ATOM 680 N N . GLN A 1 91 ? -7.316 9.82 -2.773 1 97.19 91 GLN A N 1
ATOM 681 C CA . GLN A 1 91 ? -7.566 8.477 -3.277 1 97.19 91 GLN A CA 1
ATOM 682 C C . GLN A 1 91 ? -6.434 8.008 -4.184 1 97.19 91 GLN A C 1
ATOM 684 O O . GLN A 1 91 ? -5.91 8.781 -4.984 1 97.19 91 GLN A O 1
ATOM 689 N N . LEU A 1 92 ? -6.121 6.73 -4.082 1 97.12 92 LEU A N 1
ATOM 690 C CA . LEU A 1 92 ? -5.207 6.047 -4.992 1 97.12 92 LEU A CA 1
ATOM 691 C C . LEU A 1 92 ? -5.875 4.816 -5.602 1 97.12 92 LEU A C 1
ATOM 693 O O . LEU A 1 92 ? -6.57 4.07 -4.906 1 97.12 92 LEU A O 1
ATOM 697 N N . ARG A 1 93 ? -5.684 4.609 -6.887 1 96.75 93 ARG A N 1
ATOM 698 C CA . ARG A 1 93 ? -6.07 3.377 -7.566 1 96.75 93 ARG A CA 1
ATOM 699 C C . ARG A 1 93 ? -4.848 2.539 -7.922 1 96.75 93 ARG A C 1
ATOM 701 O O . ARG A 1 93 ? -3.953 3.008 -8.625 1 96.75 93 ARG A O 1
ATOM 708 N N . VAL A 1 94 ? -4.844 1.347 -7.398 1 97.38 94 VAL A N 1
ATOM 709 C CA . VAL A 1 94 ? -3.75 0.417 -7.656 1 97.38 94 VAL A CA 1
ATOM 710 C C . VAL A 1 94 ? -4.215 -0.675 -8.617 1 97.38 94 VAL A C 1
ATOM 712 O O . VAL A 1 94 ? -5.121 -1.446 -8.305 1 97.38 94 VAL A O 1
ATOM 715 N N . ARG A 1 95 ? -3.615 -0.723 -9.781 1 96.94 95 ARG A N 1
ATOM 716 C CA . ARG A 1 95 ? -3.922 -1.766 -10.758 1 96.94 95 ARG A CA 1
ATOM 717 C C . ARG A 1 95 ? -2.811 -2.809 -10.812 1 96.94 95 ARG A C 1
ATOM 719 O O . ARG A 1 95 ? -1.628 -2.461 -10.828 1 96.94 95 ARG A O 1
ATOM 726 N N . ILE A 1 96 ? -3.23 -4 -10.812 1 96.75 96 ILE A N 1
ATOM 727 C CA . ILE A 1 96 ? -2.293 -5.117 -10.812 1 96.75 96 ILE A CA 1
ATOM 728 C C . ILE A 1 96 ? -2.49 -5.957 -12.07 1 96.75 96 ILE A C 1
ATOM 730 O O . ILE A 1 96 ? -3.605 -6.395 -12.367 1 96.75 96 ILE A O 1
ATOM 734 N N . GLY A 1 97 ? -1.437 -6.176 -12.773 1 95.94 97 GLY A N 1
ATOM 735 C CA . GLY A 1 97 ? -1.453 -7.027 -13.953 1 95.94 97 GLY A CA 1
ATOM 736 C C . GLY A 1 97 ? -0.142 -7.754 -14.188 1 95.94 97 GLY A C 1
ATOM 737 O O . GLY A 1 97 ? 0.797 -7.617 -13.398 1 95.94 97 GLY A O 1
ATOM 738 N N . SER A 1 98 ? -0.133 -8.57 -15.234 1 94.94 98 SER A N 1
ATOM 739 C CA . SER A 1 98 ? 1.041 -9.383 -15.539 1 94.94 98 SER A CA 1
ATOM 740 C C . SER A 1 98 ? 2.232 -8.508 -15.922 1 94.94 98 SER A C 1
ATOM 742 O O . SER A 1 98 ? 3.383 -8.938 -15.812 1 94.94 98 SER A O 1
ATOM 744 N N . ASP A 1 99 ? 1.936 -7.277 -16.266 1 94.62 99 ASP A N 1
ATOM 745 C CA . ASP A 1 99 ? 3.006 -6.375 -16.672 1 94.62 99 ASP A CA 1
ATOM 746 C C . ASP A 1 99 ? 3.516 -5.555 -15.484 1 94.62 99 ASP A C 1
ATOM 748 O O . ASP A 1 99 ? 4.48 -4.797 -15.617 1 94.62 99 ASP A O 1
ATOM 752 N N . GLY A 1 100 ? 2.9 -5.656 -14.375 1 95.88 100 GLY A N 1
ATOM 753 C CA . GLY A 1 100 ? 3.342 -4.934 -13.188 1 95.88 100 GLY A CA 1
ATOM 754 C C . GLY A 1 100 ? 2.203 -4.266 -12.438 1 95.88 100 GLY A C 1
ATOM 755 O O . GLY A 1 100 ? 1.044 -4.656 -12.586 1 95.88 100 GLY A O 1
ATOM 756 N N . ILE A 1 101 ? 2.639 -3.35 -11.594 1 97.19 101 ILE A N 1
ATOM 757 C CA . ILE A 1 101 ? 1.667 -2.623 -10.781 1 97.19 101 ILE A CA 1
ATOM 758 C C . ILE A 1 101 ? 1.736 -1.132 -11.109 1 97.19 101 ILE A C 1
ATOM 760 O O . ILE A 1 101 ? 2.824 -0.555 -11.172 1 97.19 101 ILE A O 1
ATOM 764 N N . ASP A 1 102 ? 0.553 -0.579 -11.352 1 96.81 102 ASP A N 1
ATOM 765 C CA . ASP A 1 102 ? 0.432 0.85 -11.625 1 96.81 102 ASP A CA 1
ATOM 766 C C . ASP A 1 102 ? -0.428 1.541 -10.57 1 96.81 102 ASP A C 1
ATOM 768 O O . ASP A 1 102 ? -1.447 0.999 -10.141 1 96.81 102 ASP A O 1
ATOM 772 N N . VAL A 1 103 ? 0.022 2.758 -10.172 1 97.06 103 VAL A N 1
ATOM 773 C CA . VAL A 1 103 ? -0.717 3.549 -9.195 1 97.06 103 VAL A CA 1
ATOM 774 C C . VAL A 1 103 ? -1.193 4.852 -9.836 1 97.06 103 VAL A C 1
ATOM 776 O O . VAL A 1 103 ? -0.394 5.598 -10.406 1 97.06 103 VAL A O 1
ATOM 779 N N . ALA A 1 104 ? -2.467 5.105 -9.766 1 96.31 104 ALA A N 1
ATOM 780 C CA . ALA A 1 104 ? -3.062 6.371 -10.188 1 96.31 104 ALA A CA 1
ATOM 781 C C . ALA A 1 104 ? -3.557 7.172 -8.984 1 96.31 104 ALA A C 1
ATOM 783 O O . ALA A 1 104 ? -4.184 6.621 -8.078 1 96.31 104 ALA A O 1
ATOM 784 N N . LEU A 1 105 ? -3.221 8.445 -8.977 1 95.44 105 LEU A N 1
ATOM 785 C CA . LEU A 1 105 ? -3.6 9.328 -7.875 1 95.44 105 LEU A CA 1
ATOM 786 C C . LEU A 1 105 ? -4.82 10.164 -8.242 1 95.44 105 LEU A C 1
ATOM 788 O O . LEU A 1 105 ? -4.949 10.609 -9.383 1 95.44 105 LEU A O 1
ATOM 792 N N . ALA A 1 106 ? -5.727 10.297 -7.367 1 89.31 106 ALA A N 1
ATOM 793 C CA . ALA A 1 106 ? -6.875 11.172 -7.582 1 89.31 106 ALA A CA 1
ATOM 794 C C . ALA A 1 106 ? -7.141 12.039 -6.355 1 89.31 106 ALA A C 1
ATOM 796 O O . ALA A 1 106 ? -6.852 11.633 -5.227 1 89.31 106 ALA A O 1
ATOM 797 N N . ASN A 1 107 ? -7.285 13.281 -6.617 1 77 107 ASN A N 1
ATOM 798 C CA . ASN A 1 107 ? -7.707 14.188 -5.559 1 77 107 ASN A CA 1
ATOM 799 C C . ASN A 1 107 ? -9.227 14.367 -5.543 1 77 107 ASN A C 1
ATOM 801 O O . ASN A 1 107 ? -9.883 14.188 -6.566 1 77 107 ASN A O 1
ATOM 805 N N . ALA A 1 108 ? -9.844 14.312 -4.258 1 58.31 108 ALA A N 1
ATOM 806 C CA . ALA A 1 108 ? -11.234 14.75 -4.195 1 58.31 108 ALA A CA 1
ATOM 807 C C . ALA A 1 108 ? -11.422 16.094 -4.898 1 58.31 108 ALA A C 1
ATOM 809 O O . ALA A 1 108 ? -10.508 16.922 -4.918 1 58.31 108 ALA A O 1
ATOM 810 N N . ASP A 1 109 ? -11.852 16 -6.258 1 47.84 109 ASP A N 1
ATOM 811 C CA . ASP A 1 109 ? -12.297 17.266 -6.84 1 47.84 109 ASP A CA 1
ATOM 812 C C . ASP A 1 109 ? -12.734 18.25 -5.758 1 47.84 109 ASP A C 1
ATOM 814 O O . ASP A 1 109 ? -13.453 17.875 -4.824 1 47.84 109 ASP A O 1
ATOM 818 N N . PRO A 1 110 ? -12.07 19.484 -5.688 1 39.94 110 PRO A N 1
ATOM 819 C CA . PRO A 1 110 ? -12.828 20.453 -4.906 1 39.94 110 PRO A CA 1
ATOM 820 C C . PRO A 1 110 ? -14.336 20.375 -5.152 1 39.94 110 PRO A C 1
ATOM 822 O O . PRO A 1 110 ? -14.766 19.922 -6.223 1 39.94 110 PRO A O 1
ATOM 825 N N . MET B 1 1 ? -29.859 -5.957 22.062 1 32.16 1 MET B N 1
ATOM 826 C CA . MET B 1 1 ? -29.422 -6.004 20.672 1 32.16 1 MET B CA 1
ATOM 827 C C . MET B 1 1 ? -28.234 -5.07 20.453 1 32.16 1 MET B C 1
ATOM 829 O O . MET B 1 1 ? -28.391 -3.986 19.891 1 32.16 1 MET B O 1
ATOM 833 N N . SER B 1 2 ? -27.328 -4.699 21.297 1 44.75 2 SER B N 1
ATOM 834 C CA . SER B 1 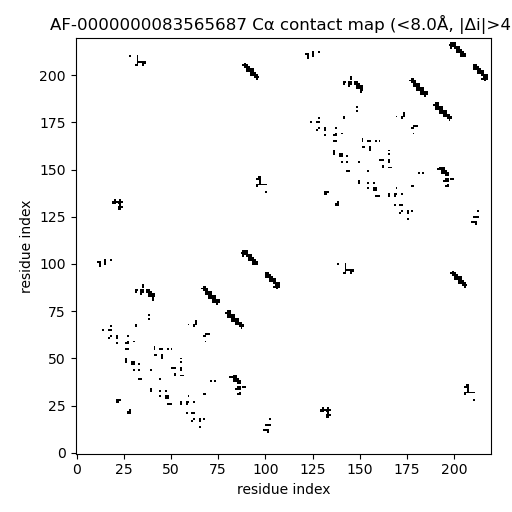2 ? -26.188 -3.811 21.469 1 44.75 2 SER B CA 1
ATOM 835 C C . SER B 1 2 ? -25.188 -3.977 20.328 1 44.75 2 SER B C 1
ATOM 837 O O . SER B 1 2 ? -24.562 -5.031 20.188 1 44.75 2 SER B O 1
ATOM 839 N N . THR B 1 3 ? -25.156 -3.361 19.062 1 42.78 3 THR B N 1
ATOM 840 C CA . THR B 1 3 ? -24.891 -3.463 17.641 1 42.78 3 THR B CA 1
ATOM 841 C C . THR B 1 3 ? -23.391 -3.535 17.375 1 42.78 3 THR B C 1
ATOM 843 O O . THR B 1 3 ? -22.609 -2.816 18.016 1 42.78 3 THR B O 1
ATOM 846 N N . GLN B 1 4 ? -22.766 -4.523 16.438 1 47.19 4 GLN B N 1
ATOM 847 C CA . GLN B 1 4 ? -21.688 -5.078 15.625 1 47.19 4 GLN B CA 1
ATOM 848 C C . GLN B 1 4 ? -20.984 -3.982 14.828 1 47.19 4 GLN B C 1
ATOM 850 O O . GLN B 1 4 ? -20.031 -4.258 14.102 1 47.19 4 GLN B O 1
ATOM 855 N N . ALA B 1 5 ? -21.469 -2.74 14.82 1 49.06 5 ALA B N 1
ATOM 856 C CA . ALA B 1 5 ? -20.906 -1.665 14 1 49.06 5 ALA B CA 1
ATOM 857 C C . ALA B 1 5 ? -19.484 -1.333 14.43 1 49.06 5 ALA B C 1
ATOM 859 O O . ALA B 1 5 ? -18.609 -1.096 13.578 1 49.06 5 ALA B O 1
ATOM 860 N N . SER B 1 6 ? -19.297 -1.189 15.758 1 51.88 6 SER B N 1
ATOM 861 C CA . SER B 1 6 ? -17.969 -0.778 16.203 1 51.88 6 SER B CA 1
ATOM 862 C C . SER B 1 6 ? -16.906 -1.77 15.75 1 51.88 6 SER B C 1
ATOM 864 O O . SER B 1 6 ? -15.789 -1.376 15.414 1 51.88 6 SER B O 1
ATOM 866 N N . ASN B 1 7 ? -17.312 -3.1 15.766 1 50.28 7 ASN B N 1
ATOM 867 C CA . ASN B 1 7 ? -16.391 -4.152 15.375 1 50.28 7 ASN B CA 1
ATOM 868 C C . ASN B 1 7 ? -16.078 -4.109 13.883 1 50.28 7 ASN B C 1
ATOM 870 O O . ASN B 1 7 ? -14.969 -4.434 13.461 1 50.28 7 ASN B O 1
ATOM 874 N N . THR B 1 8 ? -17.078 -3.658 13.18 1 54.47 8 THR B N 1
ATOM 875 C CA . THR B 1 8 ? -16.984 -3.639 11.727 1 54.47 8 THR B CA 1
ATOM 876 C C . THR B 1 8 ? -15.945 -2.609 11.273 1 54.47 8 THR B C 1
ATOM 878 O O . THR B 1 8 ? -15.141 -2.885 10.391 1 54.47 8 THR B O 1
ATOM 881 N N . ARG B 1 9 ? -16.016 -1.472 11.992 1 54.91 9 ARG B N 1
ATOM 882 C CA . ARG B 1 9 ? -15.07 -0.437 11.578 1 54.91 9 ARG B CA 1
ATOM 883 C C . ARG B 1 9 ? -13.641 -0.841 11.898 1 54.91 9 ARG B C 1
ATOM 885 O O . ARG B 1 9 ? -12.727 -0.602 11.102 1 54.91 9 ARG B O 1
ATOM 892 N N . SER B 1 10 ? -13.555 -1.396 13.172 1 63.84 10 SER B N 1
ATOM 893 C CA . SER B 1 10 ? -12.219 -1.821 13.578 1 63.84 10 SER B CA 1
ATOM 894 C C . SER B 1 10 ? -11.672 -2.891 12.641 1 63.84 10 SER B C 1
ATOM 896 O O . SER B 1 10 ? -10.5 -2.857 12.266 1 63.84 10 SER B O 1
ATOM 898 N N . GLU B 1 11 ? -12.594 -3.834 12.289 1 65.31 11 GLU B N 1
ATOM 899 C CA . GLU B 1 11 ? -12.195 -4.902 11.383 1 65.31 11 GLU B CA 1
ATOM 900 C C . GLU B 1 11 ? -11.828 -4.352 10.008 1 65.31 11 GLU B C 1
ATOM 902 O O . GLU B 1 11 ? -10.859 -4.801 9.391 1 65.31 11 GLU B O 1
ATOM 907 N N . LEU B 1 12 ? -12.555 -3.443 9.602 1 67.19 12 LEU B N 1
ATOM 908 C CA . LEU B 1 12 ? -12.289 -2.836 8.305 1 67.19 12 LEU B CA 1
ATOM 909 C C . LEU B 1 12 ? -10.938 -2.131 8.297 1 67.19 12 LEU B C 1
ATOM 911 O O . LEU B 1 12 ? -10.18 -2.227 7.328 1 67.19 12 LEU B O 1
ATOM 915 N N . THR B 1 13 ? -10.719 -1.655 9.562 1 75.94 13 THR B N 1
ATOM 916 C CA . THR B 1 13 ? -9.445 -0.955 9.656 1 75.94 13 THR B CA 1
ATOM 917 C C . THR B 1 13 ? -8.281 -1.945 9.672 1 75.94 13 THR B C 1
ATOM 919 O O . THR B 1 13 ? -7.258 -1.72 9.031 1 75.94 13 THR B O 1
ATOM 922 N N . ALA B 1 14 ? -8.617 -3.068 10.352 1 85.69 14 ALA B N 1
ATOM 923 C CA . ALA B 1 14 ? -7.562 -4.078 10.406 1 85.69 14 ALA B CA 1
ATOM 924 C C . ALA B 1 14 ? -7.309 -4.688 9.031 1 85.69 14 ALA B C 1
ATOM 926 O O . ALA B 1 14 ? -6.16 -4.957 8.664 1 85.69 14 ALA B O 1
ATOM 927 N N . GLU B 1 15 ? -8.32 -4.867 8.328 1 91.25 15 GLU B N 1
ATOM 928 C CA . GLU B 1 15 ? -8.211 -5.438 6.988 1 91.25 15 GLU B CA 1
ATOM 929 C C . GLU B 1 15 ? -7.488 -4.484 6.039 1 91.25 15 GLU B C 1
ATOM 931 O O . GLU B 1 15 ? -6.613 -4.898 5.277 1 91.25 15 GLU B O 1
ATOM 936 N N . SER B 1 16 ? -7.855 -3.32 6.156 1 96 16 SER B N 1
ATOM 937 C CA . SER B 1 16 ? -7.188 -2.32 5.332 1 96 16 SER B CA 1
ATOM 938 C C . SER B 1 16 ? -5.699 -2.248 5.648 1 96 16 SER B C 1
ATOM 940 O O . SER B 1 16 ? -4.867 -2.176 4.742 1 96 16 SER B O 1
ATOM 942 N N . THR B 1 17 ? -5.449 -2.338 6.934 1 95.44 17 THR B N 1
ATOM 943 C CA . THR B 1 17 ? -4.055 -2.283 7.359 1 95.44 17 THR B CA 1
ATOM 944 C C . THR B 1 17 ? -3.27 -3.467 6.797 1 95.44 17 THR B C 1
ATOM 946 O O . THR B 1 17 ? -2.166 -3.295 6.277 1 95.44 17 THR B O 1
ATOM 949 N N . ALA B 1 18 ? -3.805 -4.625 6.871 1 96.25 18 ALA B N 1
ATOM 950 C CA . ALA B 1 18 ? -3.143 -5.82 6.352 1 96.25 18 ALA B CA 1
ATOM 951 C C . ALA B 1 18 ? -2.902 -5.703 4.852 1 96.25 18 ALA B C 1
ATOM 953 O O . ALA B 1 18 ? -1.844 -6.098 4.352 1 96.25 18 ALA B O 1
ATOM 954 N N . GLN B 1 19 ? -3.822 -5.211 4.137 1 97.38 19 GLN B N 1
ATOM 955 C CA . GLN B 1 19 ? -3.715 -5.043 2.691 1 97.38 19 GLN B CA 1
ATOM 956 C C . GLN B 1 19 ? -2.637 -4.023 2.336 1 97.38 19 GLN B C 1
ATOM 958 O O . GLN B 1 19 ? -1.849 -4.242 1.413 1 97.38 19 GLN B O 1
ATOM 963 N N . LEU B 1 20 ? -2.604 -2.996 3.088 1 97.75 20 LEU B N 1
ATOM 964 C CA . LEU B 1 20 ? -1.589 -1.979 2.834 1 97.75 20 LEU B CA 1
ATOM 965 C C . LEU B 1 20 ? -0.2 -2.496 3.191 1 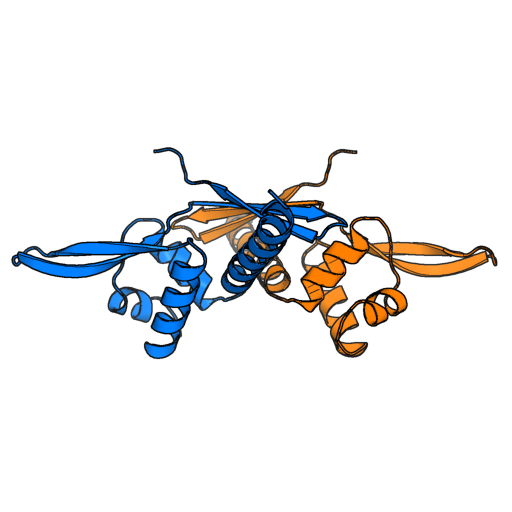97.75 20 LEU B C 1
ATOM 967 O O . LEU B 1 20 ? 0.777 -2.189 2.506 1 97.75 20 LEU B O 1
ATOM 971 N N . ASP B 1 21 ? -0.109 -3.268 4.227 1 96.94 21 ASP B N 1
ATOM 972 C CA . ASP B 1 21 ? 1.16 -3.881 4.609 1 96.94 21 ASP B CA 1
ATOM 973 C C . ASP B 1 21 ? 1.723 -4.727 3.469 1 96.94 21 ASP B C 1
ATOM 975 O O . ASP B 1 21 ? 2.904 -4.621 3.135 1 96.94 21 ASP B O 1
ATOM 979 N N . VAL B 1 22 ? 0.898 -5.504 2.912 1 96.69 22 VAL B N 1
ATOM 980 C CA . VAL B 1 22 ? 1.37 -6.418 1.877 1 96.69 22 VAL B CA 1
ATOM 981 C C . VAL B 1 22 ? 1.727 -5.633 0.617 1 96.69 22 VAL B C 1
ATOM 983 O O . VAL B 1 22 ? 2.662 -5.996 -0.102 1 96.69 22 VAL B O 1
ATOM 986 N N . LEU B 1 23 ? 1.031 -4.559 0.34 1 96.62 23 LEU B N 1
ATOM 987 C CA . LEU B 1 23 ? 1.338 -3.742 -0.83 1 96.62 23 LEU B CA 1
ATOM 988 C C . LEU B 1 23 ? 2.697 -3.068 -0.681 1 96.62 23 LEU B C 1
ATOM 990 O O . LEU B 1 23 ? 3.336 -2.725 -1.678 1 96.62 23 LEU B O 1
ATOM 994 N N . GLY B 1 24 ? 3.078 -2.902 0.53 1 97.69 24 GLY B N 1
ATOM 995 C CA . GLY B 1 24 ? 4.375 -2.297 0.785 1 97.69 24 GLY B CA 1
ATOM 996 C C . GLY B 1 24 ? 5.52 -3.293 0.729 1 97.69 24 GLY B C 1
ATOM 997 O O . GLY B 1 24 ? 6.688 -2.908 0.807 1 97.69 24 GLY B O 1
ATOM 998 N N . ASP B 1 25 ? 5.258 -4.512 0.574 1 97.38 25 ASP B N 1
ATOM 999 C CA . ASP B 1 25 ? 6.242 -5.59 0.574 1 97.38 25 ASP B CA 1
ATOM 1000 C C . ASP B 1 25 ? 6.594 -6.012 -0.851 1 97.38 25 ASP B C 1
ATOM 1002 O O . ASP B 1 25 ? 5.727 -6.441 -1.61 1 97.38 25 ASP B O 1
ATOM 1006 N N . GLU B 1 26 ? 7.863 -5.938 -1.183 1 96.5 26 GLU B N 1
ATOM 1007 C CA . GLU B 1 26 ? 8.305 -6.211 -2.547 1 96.5 26 GLU B CA 1
ATOM 1008 C C . GLU B 1 26 ? 8.023 -7.656 -2.939 1 96.5 26 GLU B C 1
ATOM 1010 O O . GLU B 1 26 ? 7.598 -7.93 -4.062 1 96.5 26 GLU B O 1
ATOM 1015 N N . CYS B 1 27 ? 8.312 -8.531 -2.113 1 97.81 27 CYS B N 1
ATOM 1016 C CA . CYS B 1 27 ? 8.055 -9.938 -2.4 1 97.81 27 CYS B CA 1
ATOM 1017 C C . CYS B 1 27 ? 6.57 -10.18 -2.656 1 97.81 27 CYS B C 1
ATOM 1019 O O . CYS B 1 27 ? 6.203 -10.852 -3.621 1 97.81 27 CYS B O 1
ATOM 1021 N N . ALA B 1 28 ? 5.75 -9.641 -1.811 1 98.06 28 ALA B N 1
ATOM 1022 C CA . ALA B 1 28 ? 4.309 -9.781 -1.977 1 98.06 28 ALA B CA 1
ATOM 1023 C C . ALA B 1 28 ? 3.848 -9.195 -3.307 1 98.06 28 ALA B C 1
ATOM 1025 O O . ALA B 1 28 ? 3.02 -9.789 -4.004 1 98.06 28 ALA B O 1
ATOM 1026 N N . ARG B 1 29 ? 4.375 -8.07 -3.627 1 97.62 29 ARG B N 1
ATOM 1027 C CA . ARG B 1 29 ? 4.02 -7.453 -4.898 1 97.62 29 ARG B CA 1
ATOM 1028 C C . ARG B 1 29 ? 4.41 -8.344 -6.074 1 97.62 29 ARG B C 1
ATOM 1030 O O . ARG B 1 29 ? 3.652 -8.484 -7.035 1 97.62 29 ARG B O 1
ATOM 1037 N N . THR B 1 30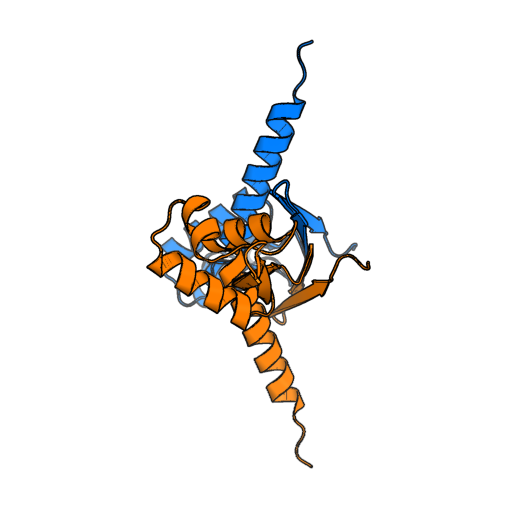 ? 5.52 -8.883 -6.016 1 97.88 30 THR B N 1
ATOM 1038 C CA . THR B 1 30 ? 5.988 -9.781 -7.07 1 97.88 30 THR B CA 1
ATOM 1039 C C . THR B 1 30 ? 5.059 -10.984 -7.211 1 97.88 30 THR B C 1
ATOM 1041 O O . THR B 1 30 ? 4.723 -11.391 -8.328 1 97.88 30 THR B O 1
ATOM 1044 N N . ILE B 1 31 ? 4.699 -11.484 -6.094 1 98.44 31 ILE B N 1
ATOM 1045 C CA . ILE B 1 31 ? 3.797 -12.633 -6.086 1 98.44 31 ILE B CA 1
ATOM 1046 C C . ILE B 1 31 ? 2.463 -12.242 -6.719 1 98.44 31 ILE B C 1
ATOM 1048 O O . ILE B 1 31 ? 1.916 -12.984 -7.535 1 98.44 31 ILE B O 1
ATOM 1052 N N . LEU B 1 32 ? 1.934 -11.125 -6.371 1 98 32 LEU B N 1
ATOM 1053 C CA . LEU B 1 32 ? 0.668 -10.656 -6.922 1 98 32 LEU B CA 1
ATOM 1054 C C . LEU B 1 32 ? 0.748 -10.531 -8.438 1 98 32 LEU B C 1
ATOM 1056 O O . LEU B 1 32 ? -0.153 -10.984 -9.148 1 98 32 LEU B O 1
ATOM 1060 N N . VAL B 1 33 ? 1.777 -9.969 -8.891 1 97.88 33 VAL B N 1
ATOM 1061 C CA . VAL B 1 33 ? 1.961 -9.805 -10.336 1 97.88 33 VAL B CA 1
ATOM 1062 C C . VAL B 1 33 ? 2.043 -11.18 -11 1 97.88 33 VAL B C 1
ATOM 1064 O O . VAL B 1 33 ? 1.359 -11.438 -11.992 1 97.88 33 VAL B O 1
ATOM 1067 N N . ALA B 1 34 ? 2.834 -12.047 -10.43 1 98.06 34 ALA B N 1
ATOM 1068 C CA . ALA B 1 34 ? 3.055 -13.375 -11 1 98.06 34 ALA B CA 1
ATOM 1069 C C . ALA B 1 34 ? 1.75 -14.164 -11.078 1 98.06 34 ALA B C 1
ATOM 1071 O O . ALA B 1 34 ? 1.553 -14.961 -12 1 98.06 34 ALA B O 1
ATOM 1072 N N . THR B 1 35 ? 0.89 -13.914 -10.172 1 97.75 35 THR B N 1
ATOM 1073 C CA . THR B 1 35 ? -0.324 -14.719 -10.078 1 97.75 35 THR B CA 1
ATOM 1074 C C . THR B 1 35 ? -1.494 -14.008 -10.758 1 97.75 35 THR B C 1
ATOM 1076 O O . THR B 1 35 ? -2.625 -14.5 -10.727 1 97.75 35 THR B O 1
ATOM 1079 N N . SER B 1 36 ? -1.296 -12.883 -11.289 1 96.62 36 SER B N 1
ATOM 1080 C CA . SER B 1 36 ? -2.355 -12.117 -11.938 1 96.62 36 SER B CA 1
ATOM 1081 C C . SER B 1 36 ? -2.758 -12.742 -13.273 1 96.62 36 SER B C 1
ATOM 1083 O O . SER B 1 36 ? -3.852 -12.484 -13.773 1 96.62 36 SER B O 1
ATOM 1085 N N . ASP B 1 37 ? -1.916 -13.516 -13.844 1 94.94 37 ASP B N 1
ATOM 1086 C CA . ASP B 1 37 ? -2.215 -14.133 -15.133 1 94.94 37 ASP B CA 1
ATOM 1087 C C . ASP B 1 37 ? -2.469 -15.625 -14.977 1 94.94 37 ASP B C 1
ATOM 1089 O O . ASP B 1 37 ? -2.287 -16.391 -15.93 1 94.94 37 ASP B O 1
ATOM 1093 N N . GLY B 1 38 ? -2.738 -16.016 -13.789 1 95 38 GLY B N 1
ATOM 1094 C CA . GLY B 1 38 ? -3.082 -17.406 -13.555 1 95 38 GLY B CA 1
ATOM 1095 C C . GLY B 1 38 ? -2.424 -17.984 -12.312 1 95 38 GLY B C 1
ATOM 1096 O O . GLY B 1 38 ? -1.533 -17.375 -11.734 1 95 38 GLY B O 1
ATOM 1097 N N . PRO B 1 39 ? -2.809 -19.219 -12 1 97 39 PRO B N 1
ATOM 1098 C CA . PRO B 1 39 ? -2.307 -19.859 -10.781 1 97 39 PRO B CA 1
ATOM 1099 C C . PRO B 1 39 ? -0.829 -20.234 -10.875 1 97 39 PRO B C 1
ATOM 1101 O O . PRO B 1 39 ? -0.36 -20.641 -11.938 1 97 39 PRO B O 1
ATOM 1104 N N . LYS B 1 40 ? -0.08 -20.031 -9.773 1 97.62 40 LYS B N 1
ATOM 1105 C CA . LYS B 1 40 ? 1.316 -20.438 -9.625 1 97.62 40 LYS B CA 1
ATOM 1106 C C . LYS B 1 40 ? 1.544 -21.172 -8.312 1 97.62 40 LYS B C 1
ATOM 1108 O O . LYS B 1 40 ? 0.942 -20.844 -7.293 1 97.62 40 LYS B O 1
ATOM 1113 N N . THR B 1 41 ? 2.441 -22.188 -8.422 1 97.25 41 THR B N 1
ATOM 1114 C CA . THR B 1 41 ? 2.811 -22.906 -7.211 1 97.25 41 THR B CA 1
ATOM 1115 C C . THR B 1 41 ? 3.812 -22.109 -6.387 1 97.25 41 THR B C 1
ATOM 1117 O O . THR B 1 41 ? 4.438 -21.172 -6.898 1 97.25 41 THR B O 1
ATOM 1120 N N . ALA B 1 42 ? 3.934 -22.547 -5.062 1 97.88 42 ALA B N 1
ATOM 1121 C CA . ALA B 1 42 ? 4.934 -21.906 -4.211 1 97.88 42 ALA B CA 1
ATOM 1122 C C . ALA B 1 42 ? 6.332 -22.047 -4.805 1 97.88 42 ALA B C 1
ATOM 1124 O O . ALA B 1 42 ? 7.137 -21.109 -4.742 1 97.88 42 ALA B O 1
ATOM 1125 N N . LYS B 1 43 ? 6.57 -23.156 -5.402 1 96.56 43 LYS B N 1
ATOM 1126 C CA . LYS B 1 43 ? 7.867 -23.406 -6.023 1 96.56 43 LYS B CA 1
ATOM 1127 C C . LYS B 1 43 ? 8.109 -22.438 -7.184 1 96.56 43 LYS B C 1
ATOM 1129 O O . LYS B 1 43 ? 9.195 -21.859 -7.309 1 96.56 43 LYS B O 1
ATOM 1134 N N . GLU B 1 44 ? 7.16 -22.312 -8.016 1 97.06 44 GLU B N 1
ATOM 1135 C CA . GLU B 1 44 ? 7.254 -21.391 -9.133 1 97.06 44 GLU B CA 1
ATOM 1136 C C . GLU B 1 44 ? 7.43 -19.953 -8.641 1 97.06 44 GLU B C 1
ATOM 1138 O O . GLU B 1 44 ? 8.203 -19.188 -9.219 1 97.06 44 GLU B O 1
ATOM 1143 N N . LEU B 1 45 ? 6.73 -19.578 -7.613 1 98.31 45 LEU B N 1
ATOM 1144 C CA . LEU B 1 45 ? 6.805 -18.234 -7.062 1 98.31 45 LEU B CA 1
ATOM 1145 C C . LEU B 1 45 ? 8.172 -17.984 -6.438 1 98.31 45 LEU B C 1
ATOM 1147 O O . LEU B 1 45 ? 8.719 -16.875 -6.551 1 98.31 45 LEU B O 1
ATOM 1151 N N . THR B 1 46 ? 8.742 -18.969 -5.801 1 98.12 46 THR B N 1
ATOM 1152 C CA . THR B 1 46 ? 10.07 -18.844 -5.215 1 98.12 46 THR B CA 1
ATOM 1153 C C . THR B 1 46 ? 11.109 -18.531 -6.289 1 98.12 46 THR B C 1
ATOM 1155 O O . THR B 1 46 ? 12 -17.703 -6.078 1 98.12 46 THR B O 1
ATOM 1158 N N . LYS B 1 47 ? 10.969 -19.062 -7.453 1 96.88 47 LYS B N 1
ATOM 1159 C CA . LYS B 1 47 ? 11.891 -18.844 -8.562 1 96.88 47 LYS B CA 1
ATOM 1160 C C . LYS B 1 47 ? 11.758 -17.422 -9.125 1 96.88 47 LYS B C 1
ATOM 1162 O O . LYS B 1 47 ? 12.68 -16.906 -9.75 1 96.88 47 LYS B O 1
ATOM 1167 N N . ARG B 1 48 ? 10.641 -16.812 -8.875 1 95.62 48 ARG B N 1
ATOM 1168 C CA . ARG B 1 48 ? 10.352 -15.508 -9.461 1 95.62 48 ARG B CA 1
ATOM 1169 C C . ARG B 1 48 ? 10.734 -14.383 -8.5 1 95.62 48 ARG B C 1
ATOM 1171 O O . ARG B 1 48 ? 10.68 -13.211 -8.867 1 95.62 48 ARG B O 1
ATOM 1178 N N . THR B 1 49 ? 11 -14.719 -7.305 1 94.25 49 THR B N 1
ATOM 1179 C CA . THR B 1 49 ? 11.344 -13.711 -6.297 1 94.25 49 THR B CA 1
ATOM 1180 C C . THR B 1 49 ? 12.805 -13.836 -5.887 1 94.25 49 THR B C 1
ATOM 1182 O O . THR B 1 49 ? 13.461 -14.836 -6.184 1 94.25 49 THR B O 1
ATOM 1185 N N . ASP B 1 50 ? 13.367 -12.789 -5.395 1 92.19 50 ASP B N 1
ATOM 1186 C CA . ASP B 1 50 ? 14.703 -12.828 -4.805 1 92.19 50 ASP B CA 1
ATOM 1187 C C . ASP B 1 50 ? 14.633 -13.133 -3.309 1 92.19 50 ASP B C 1
ATOM 1189 O O . ASP B 1 50 ? 15.367 -12.547 -2.514 1 92.19 50 ASP B O 1
ATOM 1193 N N . SER B 1 51 ? 13.766 -14.016 -2.914 1 95.94 51 SER B N 1
ATOM 1194 C CA . SER B 1 51 ? 13.523 -14.344 -1.515 1 95.94 51 SER B CA 1
ATOM 1195 C C . SER B 1 51 ? 13.648 -15.844 -1.271 1 95.94 51 SER B C 1
ATOM 1197 O O . SER B 1 51 ? 13.547 -16.641 -2.207 1 95.94 51 SER B O 1
ATOM 1199 N N . SER B 1 52 ? 13.906 -16.219 -0.073 1 97.44 52 SER B N 1
ATOM 1200 C CA . SER B 1 52 ? 13.922 -17.625 0.31 1 97.44 52 SER B CA 1
ATOM 1201 C C . SER B 1 52 ? 12.523 -18.234 0.211 1 97.44 52 SER B C 1
ATOM 1203 O O . SER B 1 52 ? 11.523 -17.516 0.243 1 97.44 52 SER B O 1
ATOM 1205 N N . SER B 1 53 ? 12.5 -19.547 0.132 1 97.62 53 SER B N 1
ATOM 1206 C CA . SER B 1 53 ? 11.219 -20.25 0.138 1 97.62 53 SER B CA 1
ATOM 1207 C C . SER B 1 53 ? 10.43 -19.953 1.407 1 97.62 53 SER B C 1
ATOM 1209 O O . SER B 1 53 ? 9.203 -19.812 1.363 1 97.62 53 SER B O 1
ATOM 1211 N N . ALA B 1 54 ? 11.094 -19.875 2.475 1 98.12 54 ALA B N 1
ATOM 1212 C CA . ALA B 1 54 ? 10.43 -19.531 3.732 1 98.12 54 ALA B CA 1
ATOM 1213 C C . ALA B 1 54 ? 9.758 -18.172 3.652 1 98.12 54 ALA B C 1
ATOM 1215 O O . ALA B 1 54 ? 8.625 -18 4.105 1 98.12 54 ALA B O 1
ATOM 1216 N N . THR B 1 55 ? 10.445 -17.188 3.139 1 97.88 55 THR B N 1
ATOM 1217 C CA . THR B 1 55 ? 9.906 -15.844 2.98 1 97.88 55 THR B CA 1
ATOM 1218 C C . THR B 1 55 ? 8.695 -15.852 2.045 1 97.88 55 THR B C 1
ATOM 1220 O O . THR B 1 55 ? 7.672 -15.234 2.34 1 97.88 55 THR B O 1
ATOM 1223 N N . VAL B 1 56 ? 8.859 -16.562 0.976 1 98.44 56 VAL B N 1
ATOM 1224 C CA . VAL B 1 56 ? 7.781 -16.656 -0.002 1 98.44 56 VAL B CA 1
ATOM 1225 C C . VAL B 1 56 ? 6.547 -17.266 0.647 1 98.44 56 VAL B C 1
ATOM 1227 O O . VAL B 1 56 ? 5.43 -16.766 0.472 1 98.44 56 VAL B O 1
ATOM 1230 N N . TYR B 1 57 ? 6.688 -18.281 1.369 1 98.31 57 TYR B N 1
ATOM 1231 C CA . TYR B 1 57 ? 5.555 -18.906 2.035 1 98.31 57 TYR B CA 1
ATOM 1232 C C . TYR B 1 57 ? 4.891 -17.953 3.012 1 98.31 57 TYR B C 1
ATOM 1234 O O . TYR B 1 57 ? 3.662 -17.859 3.07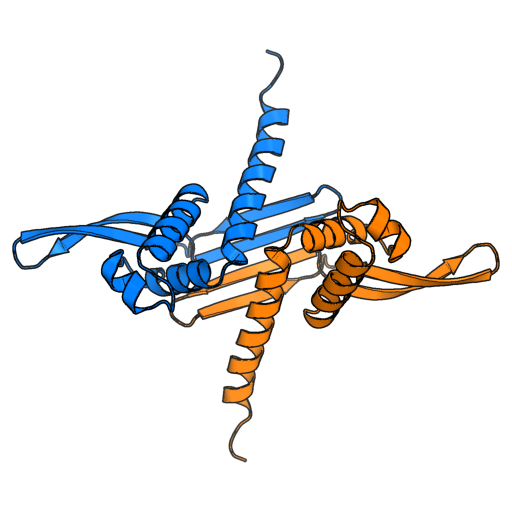2 1 98.31 57 TYR B O 1
ATOM 1242 N N . ARG B 1 58 ? 5.703 -17.266 3.752 1 98.44 58 ARG B N 1
ATOM 1243 C CA . ARG B 1 58 ? 5.164 -16.297 4.691 1 98.44 58 ARG B CA 1
ATOM 1244 C C . ARG B 1 58 ? 4.367 -15.211 3.963 1 98.44 58 ARG B C 1
ATOM 1246 O O . ARG B 1 58 ? 3.299 -14.805 4.418 1 98.44 58 ARG B O 1
ATOM 1253 N N . ARG B 1 59 ? 4.859 -14.719 2.844 1 98.44 59 ARG B N 1
ATOM 1254 C CA . ARG B 1 59 ? 4.16 -13.672 2.107 1 98.44 59 ARG B CA 1
ATOM 1255 C C . ARG B 1 59 ? 2.889 -14.211 1.461 1 98.44 59 ARG B C 1
ATOM 1257 O O . ARG B 1 59 ? 1.886 -13.508 1.361 1 98.44 59 ARG B O 1
ATOM 1264 N N . ILE B 1 60 ? 2.963 -15.453 0.995 1 98.56 60 ILE B N 1
ATOM 1265 C CA . ILE B 1 60 ? 1.759 -16.109 0.488 1 98.56 60 ILE B CA 1
ATOM 1266 C C . ILE B 1 60 ? 0.68 -16.109 1.569 1 98.56 60 ILE B C 1
ATOM 1268 O O . ILE B 1 60 ? -0.468 -15.742 1.311 1 98.56 60 ILE B O 1
ATOM 1272 N N . ASN B 1 61 ? 1.068 -16.484 2.717 1 98.44 61 ASN B N 1
ATOM 1273 C CA . ASN B 1 61 ? 0.112 -16.531 3.816 1 98.44 61 ASN B CA 1
ATOM 1274 C C . ASN B 1 61 ? -0.458 -15.141 4.117 1 98.44 61 ASN B C 1
ATOM 1276 O O . ASN B 1 61 ? -1.659 -15 4.352 1 98.44 61 ASN B O 1
ATOM 1280 N N . ASN B 1 62 ? 0.355 -14.164 4.203 1 98.12 62 ASN B N 1
ATOM 1281 C CA . ASN B 1 62 ? -0.121 -12.797 4.414 1 98.12 62 ASN B CA 1
ATOM 1282 C C . ASN B 1 62 ? -1.129 -12.383 3.348 1 98.12 62 ASN B C 1
ATOM 1284 O O . ASN B 1 62 ? -2.135 -11.742 3.652 1 98.12 62 ASN B O 1
ATOM 1288 N N . LEU B 1 63 ? -0.81 -12.688 2.105 1 98.25 63 LEU B N 1
ATOM 1289 C CA . LEU B 1 63 ? -1.669 -12.344 0.976 1 98.25 63 LEU B CA 1
ATOM 1290 C C . LEU B 1 63 ? -2.998 -13.086 1.061 1 98.25 63 LEU B C 1
ATOM 1292 O O . LEU B 1 63 ? -4.047 -12.531 0.726 1 98.25 63 LEU B O 1
ATOM 1296 N N . LEU B 1 64 ? -2.963 -14.328 1.446 1 97.81 64 LEU B N 1
ATOM 1297 C CA . LEU B 1 64 ? -4.184 -15.102 1.643 1 97.81 64 LEU B CA 1
ATOM 1298 C C . LEU B 1 64 ? -5.051 -14.484 2.734 1 97.81 64 LEU B C 1
ATOM 1300 O O . LEU B 1 64 ? -6.254 -14.297 2.547 1 97.81 64 LEU B O 1
ATOM 1304 N N . GLU B 1 65 ? -4.449 -14.102 3.812 1 96.19 65 GLU B N 1
ATOM 1305 C CA . GLU B 1 65 ? -5.152 -13.539 4.957 1 96.19 65 GLU B CA 1
ATOM 1306 C C . GLU B 1 65 ? -5.75 -12.172 4.621 1 96.19 65 GLU B C 1
ATOM 1308 O O . GLU B 1 65 ? -6.742 -11.758 5.223 1 96.19 65 GLU B O 1
ATOM 1313 N N . SER B 1 66 ? -5.156 -11.5 3.703 1 96.12 66 SER B N 1
ATOM 1314 C CA . SER B 1 66 ? -5.633 -10.18 3.314 1 96.12 66 SER B CA 1
ATOM 1315 C C . SER B 1 66 ? -6.574 -10.258 2.117 1 96.12 66 SER B C 1
ATOM 1317 O O . SER B 1 66 ? -6.898 -9.234 1.509 1 96.12 66 SER B O 1
ATOM 1319 N N . ASP B 1 67 ? -6.895 -11.453 1.634 1 95.38 67 ASP B N 1
ATOM 1320 C CA . ASP B 1 67 ? -7.855 -11.727 0.57 1 95.38 67 ASP B CA 1
ATOM 1321 C C . ASP B 1 67 ? -7.336 -11.234 -0.78 1 95.38 67 ASP B C 1
ATOM 1323 O O . ASP B 1 67 ? -8.117 -10.797 -1.627 1 95.38 67 ASP B O 1
ATOM 1327 N N . LEU B 1 68 ? -6.137 -11.234 -0.934 1 97.12 68 LEU B N 1
ATOM 1328 C CA . LEU B 1 68 ? -5.539 -10.797 -2.191 1 97.12 68 LEU B CA 1
ATOM 1329 C C . LEU B 1 68 ? -5.102 -12 -3.027 1 97.12 68 LEU B C 1
ATOM 1331 O O . LEU B 1 68 ? -4.805 -11.859 -4.215 1 97.12 68 LEU B O 1
ATOM 1335 N N . LEU B 1 69 ? -5.023 -13.109 -2.408 1 97.69 69 LEU B N 1
ATOM 1336 C CA . LEU B 1 69 ? -4.75 -14.391 -3.047 1 97.69 69 LEU B CA 1
ATOM 1337 C C . LEU B 1 69 ? -5.809 -15.422 -2.674 1 97.69 69 LEU B C 1
ATOM 1339 O O . LEU B 1 69 ? -6.441 -15.312 -1.619 1 97.69 69 LEU B O 1
ATOM 1343 N N . ALA B 1 70 ? -5.941 -16.359 -3.516 1 98.06 70 ALA B N 1
ATOM 1344 C CA . ALA B 1 70 ? -6.727 -17.547 -3.23 1 98.06 70 ALA B CA 1
ATOM 1345 C C . ALA B 1 70 ? -5.949 -18.812 -3.578 1 98.06 70 ALA B C 1
ATOM 1347 O O . ALA B 1 70 ? -5.191 -18.844 -4.551 1 98.06 70 ALA B O 1
ATOM 1348 N N . GLU B 1 71 ? -6.145 -19.812 -2.748 1 97.88 71 GLU B N 1
ATOM 1349 C CA . GLU B 1 71 ? -5.578 -21.125 -3.016 1 97.88 71 GLU B CA 1
ATOM 1350 C C . GLU B 1 71 ? -6.43 -21.906 -4.016 1 97.88 71 GLU B C 1
ATOM 1352 O O . GLU B 1 71 ? -7.66 -21.844 -3.971 1 97.88 71 GLU B O 1
ATOM 1357 N N . CYS B 1 72 ? -5.766 -22.625 -4.926 1 96.94 72 CYS B N 1
ATOM 1358 C CA . CYS B 1 72 ? -6.48 -23.484 -5.859 1 96.94 72 CYS B CA 1
ATOM 1359 C C . CYS B 1 72 ? -5.684 -24.75 -6.145 1 96.94 72 CYS B C 1
ATOM 1361 O O . CYS B 1 72 ? -4.531 -24.875 -5.719 1 96.94 72 CYS B O 1
ATOM 1363 N N . VAL B 1 73 ? -6.359 -25.719 -6.723 1 96 73 VAL B N 1
ATOM 1364 C CA . VAL B 1 73 ? -5.723 -26.969 -7.109 1 96 73 VAL B CA 1
ATOM 1365 C C . VAL B 1 73 ? -5.375 -26.938 -8.594 1 96 73 VAL B C 1
ATOM 1367 O O . VAL B 1 73 ? -6.215 -26.594 -9.43 1 96 73 VAL B O 1
ATOM 1370 N N . ARG B 1 74 ? -4.23 -27.156 -8.828 1 93.75 74 ARG B N 1
ATOM 1371 C CA . ARG B 1 74 ? -3.783 -27.266 -10.219 1 93.75 74 ARG B CA 1
ATOM 1372 C C . ARG B 1 74 ? -3.486 -28.703 -10.594 1 93.75 74 ARG B C 1
ATOM 1374 O O . ARG B 1 74 ? -2.697 -29.375 -9.93 1 93.75 74 ARG B O 1
ATOM 1381 N N . PHE B 1 75 ? -4.117 -29.141 -11.672 1 91.25 75 PHE B N 1
ATOM 1382 C CA . PHE B 1 75 ? -3.941 -30.516 -12.141 1 91.25 75 PHE B CA 1
ATOM 1383 C C . PHE B 1 75 ? -2.855 -30.578 -13.211 1 91.25 75 PHE B C 1
ATOM 1385 O O . PHE B 1 75 ? -2.771 -29.703 -14.07 1 91.25 75 PHE B O 1
ATOM 1392 N N . GLU B 1 76 ? -2.078 -31.625 -13.047 1 87.38 76 GLU B N 1
ATOM 1393 C CA . GLU B 1 76 ? -1.012 -31.859 -14.016 1 87.38 76 GLU B CA 1
ATOM 1394 C C . GLU B 1 76 ? -1.407 -32.938 -15.023 1 87.38 76 GLU B C 1
ATOM 1396 O O . GLU B 1 76 ? -2.396 -33.656 -14.828 1 87.38 76 GLU B O 1
ATOM 1401 N N . ASP B 1 77 ? -0.641 -32.969 -16.125 1 88.75 77 ASP B N 1
ATOM 1402 C CA . ASP B 1 77 ? -0.922 -33.906 -17.203 1 88.75 77 ASP B CA 1
ATOM 1403 C C . ASP B 1 77 ? -0.807 -35.344 -16.703 1 88.75 77 ASP B C 1
ATOM 1405 O O . ASP B 1 77 ? -1.483 -36.25 -17.219 1 88.75 77 ASP B O 1
ATOM 1409 N N . ASP B 1 78 ? 0.037 -35.562 -15.836 1 91.81 78 ASP B N 1
ATOM 1410 C CA . ASP B 1 78 ? 0.259 -36.906 -15.352 1 91.81 78 ASP B CA 1
ATOM 1411 C C . ASP B 1 78 ? -0.815 -37.312 -14.344 1 91.81 78 ASP B C 1
ATOM 1413 O O . ASP B 1 78 ? -0.751 -38.406 -13.758 1 91.81 78 ASP B O 1
ATOM 1417 N N . GLY B 1 79 ? -1.8 -36.5 -14.172 1 91.25 79 GLY B N 1
ATOM 1418 C CA . GLY B 1 79 ? -2.904 -36.781 -13.266 1 91.25 79 GLY B CA 1
ATOM 1419 C C . GLY B 1 79 ? -2.656 -36.312 -11.852 1 91.25 79 GLY B C 1
ATOM 1420 O O . GLY B 1 79 ? -3.557 -36.344 -11.008 1 91.25 79 GLY B O 1
ATOM 1421 N N . SER B 1 80 ? -1.422 -35.938 -11.586 1 93.5 80 SER B N 1
ATOM 1422 C CA . SER B 1 80 ? -1.138 -35.406 -10.258 1 93.5 80 SER B CA 1
ATOM 1423 C C . SER B 1 80 ? -1.704 -34 -10.086 1 93.5 80 SER B C 1
ATOM 1425 O O . SER B 1 80 ? -2.229 -33.406 -11.031 1 93.5 80 SER B O 1
ATOM 1427 N N . HIS B 1 81 ? -1.934 -33.719 -8.797 1 95.5 81 HIS B N 1
ATOM 1428 C CA . HIS B 1 81 ? -2.385 -32.344 -8.5 1 95.5 81 HIS B CA 1
ATOM 1429 C C . HIS B 1 81 ? -1.493 -31.688 -7.457 1 95.5 81 HIS B C 1
ATOM 1431 O O . HIS B 1 81 ? -0.832 -32.375 -6.676 1 95.5 81 HIS B O 1
ATOM 1437 N N . THR B 1 82 ? -1.366 -30.391 -7.602 1 95.44 82 THR B N 1
ATOM 1438 C CA . THR B 1 82 ? -0.602 -29.625 -6.625 1 95.44 82 THR B CA 1
ATOM 1439 C C . THR B 1 82 ? -1.336 -28.344 -6.25 1 95.44 82 THR B C 1
ATOM 1441 O O . THR B 1 82 ? -2.262 -27.922 -6.949 1 95.44 82 THR B O 1
ATOM 1444 N N . THR B 1 83 ? -0.979 -27.844 -5.098 1 97.38 83 THR B N 1
ATOM 1445 C CA . THR B 1 83 ? -1.544 -26.578 -4.652 1 97.38 83 THR B CA 1
ATOM 1446 C C . THR B 1 83 ? -0.913 -25.406 -5.406 1 97.38 83 THR B C 1
ATOM 1448 O O . THR B 1 83 ? 0.302 -25.375 -5.621 1 97.38 83 THR B O 1
ATOM 1451 N N . ALA B 1 84 ? -1.811 -24.516 -5.82 1 98.31 84 ALA B N 1
ATOM 1452 C CA . ALA B 1 84 ? -1.364 -23.281 -6.473 1 98.31 84 ALA B CA 1
ATOM 1453 C C . ALA B 1 84 ? -2.115 -22.078 -5.934 1 98.31 84 ALA B C 1
ATOM 1455 O O . ALA B 1 84 ? -3.029 -22.219 -5.117 1 98.31 84 ALA B O 1
ATOM 1456 N N . TYR B 1 85 ? -1.656 -20.859 -6.355 1 98.56 85 TYR B N 1
ATOM 1457 C CA . TYR B 1 85 ? -2.219 -19.625 -5.852 1 98.56 85 TYR B CA 1
ATOM 1458 C C . TYR B 1 85 ? -2.51 -18.656 -6.996 1 98.56 85 TYR B C 1
ATOM 1460 O O . TYR B 1 85 ? -1.733 -18.562 -7.949 1 98.56 85 TYR B O 1
ATOM 1468 N N . GLU B 1 86 ? -3.637 -17.969 -6.824 1 98 86 GLU B N 1
ATOM 1469 C CA . GLU B 1 86 ? -4.039 -17 -7.844 1 98 86 GLU B CA 1
ATOM 1470 C C . GLU B 1 86 ? -4.535 -15.695 -7.207 1 98 86 GLU B C 1
ATOM 1472 O O . GLU B 1 86 ? -5.254 -15.727 -6.207 1 98 86 GLU B O 1
ATOM 1477 N N . ALA B 1 87 ? -4.07 -14.547 -7.855 1 97.62 87 ALA B N 1
ATOM 1478 C CA . ALA B 1 87 ? -4.547 -13.25 -7.375 1 97.62 87 ALA B CA 1
ATOM 1479 C C . ALA B 1 87 ? -6.066 -13.156 -7.461 1 97.62 87 ALA B C 1
ATOM 1481 O O . ALA B 1 87 ? -6.664 -13.578 -8.453 1 97.62 87 ALA B O 1
ATOM 1482 N N . THR B 1 88 ? -6.684 -12.594 -6.43 1 96.06 88 THR B N 1
ATOM 1483 C CA . THR B 1 88 ? -8.133 -12.484 -6.387 1 96.06 88 THR B CA 1
ATOM 1484 C C . THR B 1 88 ? -8.586 -11.094 -6.844 1 96.06 88 THR B C 1
ATOM 1486 O O . THR B 1 88 ? -9.789 -10.852 -7 1 96.06 88 THR B O 1
ATOM 1489 N N . VAL B 1 89 ? -7.691 -10.219 -7.09 1 95.81 89 VAL B N 1
ATOM 1490 C CA . VAL B 1 89 ? -8.016 -8.836 -7.438 1 95.81 89 VAL B CA 1
ATOM 1491 C C . VAL B 1 89 ? -7.113 -8.367 -8.578 1 95.81 89 VAL B C 1
ATOM 1493 O O . VAL B 1 89 ? -6.008 -8.883 -8.758 1 95.81 89 VAL B O 1
ATOM 1496 N N . ASP B 1 90 ? -7.641 -7.465 -9.297 1 96.5 90 ASP B N 1
ATOM 1497 C CA . ASP B 1 90 ? -6.801 -6.812 -10.289 1 96.5 90 ASP B CA 1
ATOM 1498 C C . ASP B 1 90 ? -6.695 -5.312 -10.023 1 96.5 90 ASP B C 1
ATOM 1500 O O . ASP B 1 90 ? -5.91 -4.613 -10.664 1 96.5 90 ASP B O 1
ATOM 1504 N N . GLN B 1 91 ? -7.543 -4.91 -8.969 1 97.25 91 GLN B N 1
ATOM 1505 C CA . GLN B 1 91 ? -7.523 -3.492 -8.633 1 97.25 91 GLN B CA 1
ATOM 1506 C C . GLN B 1 91 ? -7.887 -3.271 -7.164 1 97.25 91 GLN B C 1
ATOM 1508 O O . GLN B 1 91 ? -8.781 -3.93 -6.637 1 97.25 91 GLN B O 1
ATOM 1513 N N . LEU B 1 92 ? -7.219 -2.314 -6.559 1 97.12 92 LEU B N 1
ATOM 1514 C CA . LEU B 1 92 ? -7.551 -1.813 -5.23 1 97.12 92 LEU B CA 1
ATOM 1515 C C . LEU B 1 92 ? -7.762 -0.303 -5.254 1 97.12 92 LEU B C 1
ATOM 1517 O O . LEU B 1 92 ? -7.016 0.423 -5.91 1 97.12 92 LEU B O 1
ATOM 1521 N N . ARG B 1 93 ? -8.773 0.172 -4.559 1 96.75 93 ARG B N 1
ATOM 1522 C CA . ARG B 1 93 ? -8.984 1.595 -4.312 1 96.75 93 ARG B CA 1
ATOM 1523 C C . ARG B 1 93 ? -8.688 1.949 -2.859 1 96.75 93 ARG B C 1
ATOM 1525 O O . ARG B 1 93 ? -9.289 1.387 -1.943 1 96.75 93 ARG B O 1
ATOM 1532 N N . VAL B 1 94 ? -7.754 2.838 -2.701 1 97.38 94 VAL B N 1
ATOM 1533 C CA . VAL B 1 94 ? -7.363 3.291 -1.371 1 97.38 94 VAL B CA 1
ATOM 1534 C C . VAL B 1 94 ? -7.898 4.699 -1.127 1 97.38 94 VAL B C 1
ATOM 1536 O O . VAL B 1 94 ? -7.527 5.645 -1.832 1 97.38 94 VAL B O 1
ATOM 1539 N N . ARG B 1 95 ? -8.766 4.844 -0.167 1 96.94 95 ARG B N 1
ATOM 1540 C CA . ARG B 1 95 ? -9.297 6.152 0.207 1 96.94 95 ARG B CA 1
ATOM 1541 C C . ARG B 1 95 ? -8.68 6.637 1.514 1 96.94 95 ARG B C 1
ATOM 1543 O O . ARG B 1 95 ? -8.562 5.875 2.475 1 96.94 95 ARG B O 1
ATOM 1550 N N . ILE B 1 96 ? -8.305 7.836 1.48 1 96.69 96 ILE B N 1
ATOM 1551 C CA . ILE B 1 96 ? -7.648 8.445 2.635 1 96.69 96 ILE B CA 1
ATOM 1552 C C . ILE B 1 96 ? -8.484 9.609 3.148 1 96.69 96 ILE B C 1
ATOM 1554 O O . ILE B 1 96 ? -8.828 10.516 2.389 1 96.69 96 ILE B O 1
ATOM 1558 N N . GLY B 1 97 ? -8.773 9.609 4.395 1 95.94 97 GLY B N 1
ATOM 1559 C CA . GLY B 1 97 ? -9.492 10.688 5.043 1 95.94 97 GLY B CA 1
ATOM 1560 C C . GLY B 1 97 ? -9.102 10.875 6.5 1 95.94 97 GLY B C 1
ATOM 1561 O O . GLY B 1 97 ? -8.234 10.164 7.012 1 95.94 97 GLY B O 1
ATOM 1562 N N . SER B 1 98 ? -9.711 11.875 7.121 1 94.94 98 SER B N 1
ATOM 1563 C CA . SER B 1 98 ? -9.383 12.203 8.508 1 94.94 98 SER B CA 1
ATOM 1564 C C . SER B 1 98 ? -9.789 11.078 9.453 1 94.94 98 SER B C 1
ATOM 1566 O O . SER B 1 98 ? -9.25 10.969 10.555 1 94.94 98 SER B O 1
ATOM 1568 N N . ASP B 1 99 ? -10.641 10.211 8.969 1 94.56 99 ASP B N 1
ATOM 1569 C CA . ASP B 1 99 ? -11.117 9.117 9.812 1 94.56 99 ASP B CA 1
ATOM 1570 C C . ASP B 1 99 ? -10.273 7.863 9.602 1 94.56 99 ASP B C 1
ATOM 1572 O O . ASP B 1 99 ? -10.469 6.855 10.281 1 94.56 99 ASP B O 1
ATOM 1576 N N . GLY B 1 100 ? -9.406 7.875 8.688 1 95.81 100 GLY B N 1
ATOM 1577 C CA . GLY B 1 100 ? -8.531 6.734 8.445 1 95.81 100 GLY B CA 1
ATOM 1578 C C . GLY B 1 100 ? -8.398 6.387 6.973 1 95.81 100 GLY B C 1
ATOM 1579 O O . GLY B 1 100 ? -8.641 7.23 6.105 1 95.81 100 GLY B O 1
ATOM 1580 N N . ILE B 1 101 ? -7.906 5.18 6.793 1 97.19 101 ILE B N 1
ATOM 1581 C CA . ILE B 1 101 ? -7.699 4.703 5.434 1 97.19 101 ILE B CA 1
ATOM 1582 C C . ILE B 1 101 ? -8.555 3.465 5.184 1 97.19 101 ILE B C 1
ATOM 1584 O O . ILE B 1 101 ? -8.594 2.547 6.008 1 97.19 101 ILE B O 1
ATOM 1588 N N . ASP B 1 102 ? -9.258 3.518 4.055 1 96.81 102 ASP B N 1
ATOM 1589 C CA . ASP B 1 102 ? -10.086 2.395 3.633 1 96.81 102 ASP B CA 1
ATOM 1590 C C . ASP B 1 102 ? -9.617 1.831 2.295 1 96.81 102 ASP B C 1
ATOM 1592 O O . ASP B 1 102 ? -9.25 2.586 1.394 1 96.81 102 ASP B O 1
ATOM 1596 N N . VAL B 1 103 ? -9.656 0.475 2.221 1 97.06 103 VAL B N 1
ATOM 1597 C CA . VAL B 1 103 ? -9.266 -0.203 0.989 1 97.06 103 VAL B CA 1
ATOM 1598 C C . VAL B 1 103 ? -10.453 -0.974 0.423 1 97.06 103 VAL B C 1
ATOM 1600 O O . VAL B 1 103 ? -11.062 -1.786 1.123 1 97.06 103 VAL B O 1
ATOM 1603 N N . ALA B 1 104 ? -10.789 -0.715 -0.803 1 96.31 104 ALA B N 1
ATOM 1604 C CA . ALA B 1 104 ? -11.797 -1.467 -1.542 1 96.31 104 ALA B CA 1
ATOM 1605 C C . ALA B 1 104 ? -11.164 -2.311 -2.641 1 96.31 104 ALA B C 1
ATOM 1607 O O . ALA B 1 104 ? -10.281 -1.837 -3.363 1 96.31 104 ALA B O 1
ATOM 1608 N N . LEU B 1 105 ? -11.586 -3.562 -2.701 1 95.44 105 LEU B N 1
ATOM 1609 C CA . LEU B 1 105 ? -11.039 -4.496 -3.682 1 95.44 105 LEU B CA 1
ATOM 1610 C C . LEU B 1 105 ? -11.977 -4.641 -4.875 1 95.44 105 LEU B C 1
ATOM 1612 O O . LEU B 1 105 ? -13.195 -4.66 -4.711 1 95.44 105 LEU B O 1
ATOM 1616 N N . ALA B 1 106 ? -11.453 -4.629 -6.027 1 89.44 106 ALA B N 1
ATOM 1617 C CA . ALA B 1 106 ? -12.258 -4.883 -7.223 1 89.44 106 ALA B CA 1
ATOM 1618 C C . ALA B 1 106 ? -11.57 -5.887 -8.141 1 89.44 106 ALA B C 1
ATOM 1620 O O . ALA B 1 106 ? -10.344 -5.969 -8.172 1 89.44 106 ALA B O 1
ATOM 1621 N N . ASN B 1 107 ? -12.328 -6.844 -8.523 1 76.88 107 ASN B N 1
ATOM 1622 C CA . ASN B 1 107 ? -11.844 -7.781 -9.531 1 76.88 107 ASN B CA 1
ATOM 1623 C C . ASN B 1 107 ? -12.242 -7.348 -10.938 1 76.88 107 ASN B C 1
ATOM 1625 O O . ASN B 1 107 ? -13.234 -6.633 -11.109 1 76.88 107 ASN B O 1
ATOM 1629 N N . ALA B 1 108 ? -11.219 -7.488 -11.938 1 58.47 108 ALA B N 1
ATOM 1630 C CA . ALA B 1 108 ? -11.648 -7.352 -13.328 1 58.47 108 ALA B CA 1
ATOM 1631 C C . ALA B 1 108 ? -12.867 -8.219 -13.617 1 58.47 108 ALA B C 1
ATOM 1633 O O . ALA B 1 108 ? -13.031 -9.289 -13.031 1 58.47 108 ALA B O 1
ATOM 1634 N N . ASP B 1 109 ? -14.125 -7.539 -13.445 1 48.22 109 ASP B N 1
ATOM 1635 C CA . ASP B 1 109 ? -15.25 -8.281 -13.992 1 48.22 109 ASP B CA 1
ATOM 1636 C C . ASP B 1 109 ? -14.797 -9.242 -15.094 1 48.22 109 ASP B C 1
ATOM 1638 O O . ASP B 1 109 ? -14.023 -8.859 -15.969 1 48.22 109 ASP B O 1
ATOM 1642 N N . PRO B 1 110 ? -15.047 -10.609 -14.922 1 40.41 110 PRO B N 1
ATOM 1643 C CA . PRO B 1 110 ? -14.922 -11.352 -16.172 1 40.41 110 PRO B CA 1
ATOM 1644 C C . PRO B 1 110 ? -15.492 -10.594 -17.375 1 40.41 110 PRO B C 1
ATOM 1646 O O . PRO B 1 110 ? -16.391 -9.758 -17.203 1 40.41 110 PRO B O 1
#

Solvent-accessible surface area (backbone atoms only — not comparable to full-atom values): 11774 Å² total; per-residue (Å²): 134,91,75,73,61,69,57,47,54,52,46,47,38,51,48,24,48,49,41,30,42,43,54,32,30,67,66,38,44,51,48,44,24,65,12,47,76,40,71,39,32,70,69,59,47,30,72,74,42,98,50,52,62,67,54,44,50,52,39,50,51,52,34,41,76,45,61,44,33,41,82,44,79,42,76,44,93,86,70,48,71,45,69,23,31,27,38,59,47,31,31,37,39,38,38,48,29,72,89,40,60,47,64,46,81,40,53,72,71,129,136,91,76,69,60,67,57,47,53,53,47,46,39,50,48,26,49,48,41,30,42,43,54,32,30,68,66,40,44,50,50,45,24,64,11,47,77,39,71,38,32,70,69,60,47,29,73,74,42,99,52,52,62,68,55,44,50,53,39,50,50,54,32,42,77,46,61,44,33,40,80,43,80,42,77,45,93,86,69,47,70,44,68,23,30,26,37,58,47,32,32,38,40,39,39,48,30,71,89,41,60,45,63,45,81,38,51,73,71,130

Radius of gyration: 20.06 Å; Cα contacts (8 Å, |Δi|>4): 377; chains: 2; bounding box: 44×74×54 Å

Sequence (220 aa):
MSTQASNTRSELTAESTAQLDVLGDECARTILVATSDGPKTAKELTKRTDSSSATVYRRINNLLESDLLAECVRFEDDGSHTTAYEATVDQLRVRIGSDGIDVALANADPMSTQASNTRSELTAESTAQLDVLGDECARTILVATSDGPKTAKELTKRTDSSSATVYRRINNLLESDLLAECVRFEDDGSHTTAYEATVDQLRVRIGSDGIDVALANADP

pLDDT: mean 89.77, std 16.08, range [31.44, 98.56]